Protein AF-0000000080720304 (afdb_homodimer)

Sequence (220 aa):
MSLTVNLYYTGKNGSARKFAEEMESSGVADRIRKEPGNEKYKYFIPLDDPETILLIDSWKNQESLDAHHASPMMQELADLRNKYDLHMRVERYISDKNGVPSSDKKFIRKMSLTVNLYYTGKNGSARKFAEEMESSGVADRIRKEPGNEKYKYFIPLDDPETILLIDSWKNQESLDAHHASPMMQELADLRNKYDLHMRVERYISDKNGVPSSDKKFIRK

InterPro domains:
  IPR007138 Antibiotic biosynthesis monooxygenase domain [PF03992] (3-77)
  IPR007138 Antibiotic biosynthesis monooxygenase domain [PS51725] (3-94)
  IPR011008 Dimeric alpha-beta barrel [SSF54909] (3-93)

Organism: Lactobacillus johnsonii (strain FI9785) (NCBI:txid633699)

Solvent-accessible surface area (backbone atoms only — not comparable to full-atom values): 11356 Å² total; per-residue (Å²): 109,39,34,36,35,41,37,38,32,34,32,58,94,41,24,23,51,53,46,55,51,46,35,55,74,73,40,56,49,56,55,52,52,64,36,76,46,43,75,42,73,47,52,25,35,39,73,89,38,77,33,33,25,35,33,44,40,24,21,49,31,70,68,36,46,50,52,50,66,70,34,76,61,44,56,57,51,49,51,51,40,55,76,41,58,48,29,42,46,81,48,49,29,29,52,36,88,78,54,78,49,76,86,54,48,80,74,57,44,106,109,40,34,35,35,40,36,38,32,34,31,59,94,42,25,24,52,51,46,54,51,46,35,55,73,72,40,56,50,57,55,52,52,65,36,78,44,43,75,42,72,47,53,28,34,40,73,87,38,76,33,35,25,37,33,44,41,24,20,48,30,70,68,36,48,50,52,50,68,69,35,77,58,44,56,56,51,50,52,51,39,56,76,42,58,50,30,42,47,80,46,50,29,30,51,36,87,79,55,78,48,76,86,54,50,78,73,57,44,105

Structure (mmCIF, N/CA/C/O backbone):
data_AF-0000000080720304-model_v1
#
loop_
_entity.id
_entity.type
_entity.pdbx_description
1 polymer 'ABM domain-containing protein'
#
loop_
_atom_site.group_PDB
_atom_site.id
_atom_site.type_symbol
_atom_site.label_atom_id
_atom_site.label_alt_id
_atom_site.label_comp_id
_atom_site.label_asym_id
_atom_site.label_entity_id
_atom_site.label_seq_id
_atom_site.pdbx_PDB_ins_code
_atom_site.Cartn_x
_atom_site.Cartn_y
_atom_site.Cartn_z
_atom_site.occupancy
_atom_site.B_iso_or_equiv
_atom_site.auth_seq_id
_atom_site.auth_comp_id
_atom_site.auth_asym_id
_atom_site.auth_atom_id
_atom_site.pdbx_PDB_model_num
ATOM 1 N N . MET A 1 1 ? -0.383 -13.922 13.609 1 80.62 1 MET A N 1
ATOM 2 C CA . MET A 1 1 ? -0.276 -12.539 13.148 1 80.62 1 MET A CA 1
ATOM 3 C C . MET A 1 1 ? -0.246 -12.477 11.625 1 80.62 1 MET A C 1
ATOM 5 O O . MET A 1 1 ? 0.471 -13.242 10.984 1 80.62 1 MET A O 1
ATOM 9 N N . SER A 1 2 ? -1.009 -11.617 11.047 1 93.38 2 SER A N 1
ATOM 10 C CA . SER A 1 2 ? -1.123 -11.594 9.586 1 93.38 2 SER A CA 1
ATOM 11 C C . SER A 1 2 ? 0.161 -11.086 8.945 1 93.38 2 SER A C 1
ATOM 13 O O . SER A 1 2 ? 0.886 -10.281 9.539 1 93.38 2 SER A O 1
ATOM 15 N N . LEU A 1 3 ? 0.475 -11.664 7.84 1 95.5 3 LEU A N 1
ATOM 16 C CA . LEU A 1 3 ? 1.61 -11.281 7.008 1 95.5 3 LEU A CA 1
ATOM 17 C C . LEU A 1 3 ? 1.152 -10.461 5.805 1 95.5 3 LEU A C 1
ATOM 19 O O . LEU A 1 3 ? 0.276 -10.891 5.051 1 95.5 3 LEU A O 1
ATOM 23 N N . THR A 1 4 ? 1.675 -9.266 5.723 1 97.88 4 THR A N 1
ATOM 24 C CA . THR A 1 4 ? 1.369 -8.445 4.559 1 97.88 4 THR A CA 1
ATOM 25 C C . THR A 1 4 ? 2.619 -8.211 3.715 1 97.88 4 THR A C 1
ATOM 27 O O . THR A 1 4 ? 3.672 -7.852 4.242 1 97.88 4 THR A O 1
ATOM 30 N N . VAL A 1 5 ? 2.504 -8.461 2.439 1 97.5 5 VAL A N 1
ATOM 31 C CA . VAL A 1 5 ? 3.588 -8.258 1.484 1 97.5 5 VAL A CA 1
ATOM 32 C C . VAL A 1 5 ? 3.191 -7.184 0.475 1 97.5 5 VAL A C 1
ATOM 34 O O . VAL A 1 5 ? 2.16 -7.297 -0.191 1 97.5 5 VAL A O 1
ATOM 37 N N . ASN A 1 6 ? 3.928 -6.105 0.405 1 98.25 6 ASN A N 1
ATOM 38 C CA . ASN A 1 6 ? 3.822 -5.137 -0.682 1 98.25 6 ASN A CA 1
ATOM 39 C C . ASN A 1 6 ? 4.75 -5.492 -1.841 1 98.25 6 ASN A C 1
ATOM 41 O O . ASN A 1 6 ? 5.969 -5.535 -1.675 1 98.25 6 ASN A O 1
ATOM 45 N N . LEU A 1 7 ? 4.152 -5.781 -2.992 1 98.25 7 LEU A N 1
ATOM 46 C CA . LEU A 1 7 ? 4.906 -6.059 -4.211 1 98.25 7 LEU A CA 1
ATOM 47 C C . LEU A 1 7 ? 4.797 -4.898 -5.195 1 98.25 7 LEU A C 1
ATOM 49 O O . LEU A 1 7 ? 3.693 -4.504 -5.574 1 98.25 7 LEU A O 1
ATOM 53 N N . TYR A 1 8 ? 5.914 -4.379 -5.52 1 98.44 8 TYR A N 1
ATOM 54 C CA . TYR A 1 8 ? 5.996 -3.342 -6.543 1 98.44 8 TYR A CA 1
ATOM 55 C C . TYR A 1 8 ? 6.453 -3.922 -7.875 1 98.44 8 TYR A C 1
ATOM 57 O O . TYR A 1 8 ? 7.609 -4.32 -8.023 1 98.44 8 TYR A O 1
ATOM 65 N N . TYR A 1 9 ? 5.566 -3.971 -8.812 1 98.56 9 TYR A N 1
ATOM 66 C CA . TYR A 1 9 ? 5.859 -4.418 -10.172 1 98.56 9 TYR A CA 1
ATOM 67 C C . TYR A 1 9 ? 6.176 -3.232 -11.078 1 98.56 9 TYR A C 1
ATOM 69 O O . TYR A 1 9 ? 5.387 -2.287 -11.172 1 98.56 9 TYR A O 1
ATOM 77 N N . THR A 1 10 ? 7.289 -3.289 -11.734 1 98.56 10 THR A N 1
ATOM 78 C CA . THR A 1 10 ? 7.699 -2.207 -12.617 1 98.56 10 THR A CA 1
ATOM 79 C C . THR A 1 10 ? 7.98 -2.734 -14.023 1 98.56 10 THR A C 1
ATOM 81 O O . THR A 1 10 ? 8.602 -3.789 -14.18 1 98.56 10 THR A O 1
ATOM 84 N N . GLY A 1 11 ? 7.504 -2.039 -14.984 1 98.31 11 GLY A N 1
ATOM 85 C CA . GLY A 1 11 ? 7.762 -2.332 -16.391 1 98.31 11 GLY A CA 1
ATOM 86 C C . GLY A 1 11 ? 7.891 -1.087 -17.25 1 98.31 11 GLY A C 1
ATOM 87 O O . GLY A 1 11 ? 8.273 -0.024 -16.75 1 98.31 11 GLY A O 1
ATOM 88 N N . LYS A 1 12 ? 7.715 -1.291 -18.531 1 98.12 12 LYS A N 1
ATOM 89 C CA . LYS A 1 12 ? 7.812 -0.193 -19.484 1 98.12 12 LYS A CA 1
ATOM 90 C C . LYS A 1 12 ? 6.539 -0.073 -20.312 1 98.12 12 LYS A C 1
ATOM 92 O O . LYS A 1 12 ? 5.832 -1.062 -20.516 1 98.12 12 LYS A O 1
ATOM 97 N N . ASN A 1 13 ? 6.281 1.202 -20.672 1 98.06 13 ASN A N 1
ATOM 98 C CA . ASN A 1 13 ? 5.188 1.478 -21.594 1 98.06 13 ASN A CA 1
ATOM 99 C C . ASN A 1 13 ? 3.852 0.988 -21.047 1 98.06 13 ASN A C 1
ATOM 101 O O . ASN A 1 13 ? 3.061 0.38 -21.766 1 98.06 13 ASN A O 1
ATOM 105 N N . GLY A 1 14 ? 3.672 1.094 -19.766 1 98.12 14 GLY A N 1
ATOM 106 C CA . GLY A 1 14 ? 2.396 0.787 -19.141 1 98.12 14 GLY A CA 1
ATOM 107 C C . GLY A 1 14 ? 2.188 -0.698 -18.906 1 98.12 14 GLY A C 1
ATOM 108 O O . GLY A 1 14 ? 1.08 -1.132 -18.578 1 98.12 14 GLY A O 1
ATOM 109 N N . SER A 1 15 ? 3.23 -1.511 -19.031 1 98.62 15 SER A N 1
ATOM 110 C CA . SER A 1 15 ? 3.102 -2.961 -18.938 1 98.62 15 SER A CA 1
ATOM 111 C C . SER A 1 15 ? 2.65 -3.395 -17.547 1 98.62 15 SER A C 1
ATOM 113 O O . SER A 1 15 ? 1.91 -4.367 -17.406 1 98.62 15 SER A O 1
ATOM 115 N N . ALA A 1 16 ? 3.066 -2.689 -16.547 1 98.62 16 ALA A N 1
ATOM 116 C CA . ALA A 1 16 ? 2.668 -3.049 -15.18 1 98.62 16 ALA A CA 1
ATOM 117 C C . ALA A 1 16 ? 1.156 -2.934 -15.008 1 98.62 16 ALA A C 1
ATOM 119 O O . ALA A 1 16 ? 0.523 -3.814 -14.422 1 98.62 16 ALA A O 1
ATOM 120 N N . ARG A 1 17 ? 0.615 -1.868 -15.484 1 98.31 17 ARG A N 1
ATOM 121 C CA . ARG A 1 17 ? -0.83 -1.68 -15.391 1 98.31 17 ARG A CA 1
ATOM 122 C C . ARG A 1 17 ? -1.57 -2.734 -16.203 1 98.31 17 ARG A C 1
ATOM 124 O O . ARG A 1 17 ? -2.574 -3.287 -15.75 1 98.31 17 ARG A O 1
ATOM 131 N N . LYS A 1 18 ? -1.1 -3 -17.391 1 98.62 18 LYS A N 1
ATOM 132 C CA . LYS A 1 18 ? -1.711 -4.031 -18.219 1 98.62 18 LYS A CA 1
ATOM 133 C C . LYS A 1 18 ? -1.69 -5.387 -17.531 1 98.62 18 LYS A C 1
ATOM 135 O O . LYS A 1 18 ? -2.656 -6.148 -17.609 1 98.62 18 LYS A O 1
ATOM 140 N N . PHE A 1 19 ? -0.588 -5.621 -16.859 1 98.75 19 PHE A N 1
ATOM 141 C CA . PHE A 1 19 ? -0.464 -6.836 -16.062 1 98.75 19 PHE A CA 1
ATOM 142 C C . PHE A 1 19 ? -1.565 -6.914 -15.016 1 98.75 19 PHE A C 1
ATOM 144 O O . PHE A 1 19 ? -2.291 -7.906 -14.938 1 98.75 19 PHE A O 1
ATOM 151 N N . ALA A 1 20 ? -1.745 -5.906 -14.242 1 98.75 20 ALA A N 1
ATOM 152 C CA . ALA A 1 20 ? -2.744 -5.891 -13.18 1 98.75 20 ALA A CA 1
ATOM 153 C C . ALA A 1 20 ? -4.152 -6.043 -13.75 1 98.75 20 ALA A C 1
ATOM 155 O O . ALA A 1 20 ? -4.984 -6.758 -13.18 1 98.75 20 ALA A O 1
ATOM 156 N N . GLU A 1 21 ? -4.367 -5.375 -14.836 1 98.5 21 GLU A N 1
ATOM 157 C CA . GLU A 1 21 ? -5.672 -5.465 -15.484 1 98.5 21 GLU A CA 1
ATOM 158 C C . GLU A 1 21 ? -5.957 -6.891 -15.953 1 98.5 21 GLU A C 1
ATOM 160 O O . GLU A 1 21 ? -7.074 -7.387 -15.812 1 98.5 21 GLU A O 1
ATOM 165 N N . GLU A 1 22 ? -4.957 -7.52 -16.5 1 98.69 22 GLU A N 1
ATOM 166 C CA . GLU A 1 22 ? -5.148 -8.898 -16.953 1 98.69 22 GLU A CA 1
ATOM 167 C C . GLU A 1 22 ? -5.332 -9.836 -15.758 1 98.69 22 GLU A C 1
ATOM 169 O O . GLU A 1 22 ? -6.145 -10.766 -15.812 1 98.69 22 GLU A O 1
ATOM 174 N N . MET A 1 23 ? -4.566 -9.633 -14.688 1 98.5 23 MET A N 1
ATOM 175 C CA . MET A 1 23 ? -4.758 -10.406 -13.469 1 98.5 23 MET A CA 1
ATOM 176 C C . MET A 1 23 ? -6.215 -10.367 -13.016 1 98.5 23 MET A C 1
ATOM 178 O O . MET A 1 23 ? -6.789 -11.398 -12.664 1 98.5 23 MET A O 1
ATOM 182 N N . GLU A 1 24 ? -6.781 -9.195 -13.078 1 98.38 24 GLU A N 1
ATOM 183 C CA . GLU A 1 24 ? -8.164 -9.023 -12.648 1 98.38 24 GLU A CA 1
ATOM 184 C C . GLU A 1 24 ? -9.133 -9.648 -13.648 1 98.38 24 GLU A C 1
ATOM 186 O O . GLU A 1 24 ? -10.016 -10.422 -13.273 1 98.38 24 GLU A O 1
ATOM 191 N N . SER A 1 25 ? -8.938 -9.367 -14.922 1 98.25 25 SER A N 1
ATOM 192 C CA . SER A 1 25 ? -9.914 -9.75 -15.93 1 98.25 25 SER A CA 1
ATOM 193 C C . SER A 1 25 ? -9.867 -11.242 -16.219 1 98.25 25 SER A C 1
ATOM 195 O O . SER A 1 25 ? -10.875 -11.844 -16.609 1 98.25 25 SER A O 1
ATOM 197 N N . SER A 1 26 ? -8.766 -11.898 -16.047 1 97.69 26 SER A N 1
ATOM 198 C CA . SER A 1 26 ? -8.617 -13.32 -16.328 1 97.69 26 SER A CA 1
ATOM 199 C C . SER A 1 26 ? -9.18 -14.172 -15.195 1 97.69 26 SER A C 1
ATOM 201 O O . SER A 1 26 ? -9.367 -15.383 -15.344 1 97.69 26 SER A O 1
ATOM 203 N N . GLY A 1 27 ? -9.375 -13.484 -14.008 1 97.56 27 GLY A N 1
ATOM 204 C CA . GLY A 1 27 ? -9.891 -14.203 -12.859 1 97.56 27 GLY A CA 1
ATOM 205 C C . GLY A 1 27 ? -8.797 -14.781 -11.977 1 97.56 27 GLY A C 1
ATOM 206 O O . GLY A 1 27 ? -9.086 -15.375 -10.93 1 97.56 27 GLY A O 1
ATOM 207 N N . VAL A 1 28 ? -7.547 -14.648 -12.336 1 97.81 28 VAL A N 1
ATOM 208 C CA . VAL A 1 28 ? -6.434 -15.172 -11.555 1 97.81 28 VAL A CA 1
ATOM 209 C C . VAL A 1 28 ? -6.418 -14.523 -10.172 1 97.81 28 VAL A C 1
ATOM 211 O O . VAL A 1 28 ? -6.309 -15.211 -9.156 1 97.81 28 VAL A O 1
ATOM 214 N N . ALA A 1 29 ? -6.531 -13.219 -10.102 1 98.25 29 ALA A N 1
ATOM 215 C CA . ALA A 1 29 ? -6.543 -12.516 -8.82 1 98.25 29 ALA A CA 1
ATOM 216 C C . ALA A 1 29 ? -7.695 -12.984 -7.945 1 98.25 29 ALA A C 1
ATOM 218 O O . ALA A 1 29 ? -7.531 -13.172 -6.734 1 98.25 29 ALA A O 1
ATOM 219 N N . ASP A 1 30 ? -8.844 -13.219 -8.562 1 98.31 30 ASP A N 1
ATOM 220 C CA . ASP A 1 30 ? -10 -13.688 -7.816 1 98.31 30 ASP A CA 1
ATOM 221 C C . ASP A 1 30 ? -9.75 -15.07 -7.227 1 98.31 30 ASP A C 1
ATOM 223 O O . ASP A 1 30 ? -10.148 -15.352 -6.094 1 98.31 30 ASP A O 1
ATOM 227 N N . ARG A 1 31 ? -9.203 -15.922 -7.988 1 98.19 31 ARG A N 1
ATOM 228 C CA . ARG A 1 31 ? -8.891 -17.25 -7.484 1 98.19 31 ARG A CA 1
ATOM 229 C C . ARG A 1 31 ? -7.91 -17.172 -6.316 1 98.19 31 ARG A C 1
ATOM 231 O O . ARG A 1 31 ? -8.039 -17.922 -5.344 1 98.19 31 ARG A O 1
ATOM 238 N N . ILE A 1 32 ? -6.934 -16.281 -6.344 1 98.12 32 ILE A N 1
ATOM 239 C CA . ILE A 1 32 ? -5.965 -16.125 -5.266 1 98.12 32 ILE A CA 1
ATOM 240 C C . ILE A 1 32 ? -6.668 -15.586 -4.02 1 98.12 32 ILE A C 1
ATOM 242 O O . ILE A 1 32 ? -6.434 -16.078 -2.912 1 98.12 32 ILE A O 1
ATOM 246 N N . ARG A 1 33 ? -7.566 -14.625 -4.207 1 98.44 33 ARG A N 1
ATOM 247 C CA . ARG A 1 33 ? -8.328 -14.062 -3.096 1 98.44 33 ARG A CA 1
ATOM 248 C C . ARG A 1 33 ? -9.133 -15.148 -2.381 1 98.44 33 ARG A C 1
ATOM 250 O O . ARG A 1 33 ? -9.43 -15.023 -1.191 1 98.44 33 ARG A O 1
ATOM 257 N N . LYS A 1 34 ? -9.406 -16.203 -3.07 1 98.19 34 LYS A N 1
ATOM 258 C CA . LYS A 1 34 ? -10.25 -17.25 -2.516 1 98.19 34 LYS A CA 1
ATOM 259 C C . LYS A 1 34 ? -9.406 -18.344 -1.871 1 98.19 34 LYS A C 1
ATOM 261 O O . LYS A 1 34 ? -9.945 -19.266 -1.237 1 98.19 34 LYS A O 1
ATOM 266 N N . GLU A 1 35 ? -8.086 -18.297 -2.057 1 97.94 35 GLU A N 1
ATOM 267 C CA . GLU A 1 35 ? -7.23 -19.281 -1.405 1 97.94 35 GLU A CA 1
ATOM 268 C C . GLU A 1 35 ? -7.336 -19.188 0.114 1 97.94 35 GLU A C 1
ATOM 270 O O . GLU A 1 35 ? -7.426 -18.078 0.668 1 97.94 35 GLU A O 1
ATOM 275 N N . PRO A 1 36 ? -7.332 -20.344 0.74 1 97.56 36 PRO A N 1
ATOM 276 C CA . PRO A 1 36 ? -7.367 -20.328 2.205 1 97.56 36 PRO A CA 1
ATOM 277 C C . PRO A 1 36 ? -6.238 -19.484 2.805 1 97.56 36 PRO A C 1
ATOM 279 O O . PRO A 1 36 ? -5.074 -19.656 2.438 1 97.56 36 PRO A O 1
ATOM 282 N N . GLY A 1 37 ? -6.645 -18.516 3.65 1 98.12 37 GLY A N 1
ATOM 283 C CA . GLY A 1 37 ? -5.66 -17.75 4.395 1 98.12 37 GLY A CA 1
ATOM 284 C C . GLY A 1 37 ? -5.375 -16.391 3.775 1 98.12 37 GLY A C 1
ATOM 285 O O . GLY A 1 37 ? -4.785 -15.516 4.418 1 98.12 37 GLY A O 1
ATOM 286 N N . ASN A 1 38 ? -5.719 -16.203 2.473 1 98.5 38 ASN A N 1
ATOM 287 C CA . ASN A 1 38 ? -5.551 -14.859 1.939 1 98.5 38 ASN A CA 1
ATOM 288 C C . ASN A 1 38 ? -6.523 -13.883 2.586 1 98.5 38 ASN A C 1
ATOM 290 O O . ASN A 1 38 ? -7.715 -14.164 2.705 1 98.5 38 ASN A O 1
ATOM 294 N N . GLU A 1 39 ? -6.051 -12.758 2.988 1 98.44 39 GLU A N 1
ATOM 295 C CA . GLU A 1 39 ? -6.867 -11.758 3.668 1 98.44 39 GLU A CA 1
ATOM 296 C C . GLU A 1 39 ? -7.035 -10.508 2.809 1 98.44 39 GLU A C 1
ATOM 298 O O . GLU A 1 39 ? -7.961 -9.719 3.021 1 98.44 39 GLU A O 1
ATOM 303 N N . LYS A 1 40 ? -6.121 -10.312 1.919 1 98.5 40 LYS A N 1
ATOM 304 C CA . LYS A 1 40 ? -6.148 -9.156 1.025 1 98.5 40 LYS A CA 1
ATOM 305 C C . LYS A 1 40 ? -5.305 -9.406 -0.22 1 98.5 40 LYS A C 1
ATOM 307 O O . LYS A 1 40 ? -4.203 -9.953 -0.13 1 98.5 40 LYS A O 1
ATOM 312 N N . TYR A 1 41 ? -5.754 -9.023 -1.344 1 98.81 41 TYR A N 1
ATOM 313 C CA . TYR A 1 41 ? -5.07 -9.055 -2.633 1 98.81 41 TYR A CA 1
ATOM 314 C C . TYR A 1 41 ? -5.543 -7.914 -3.527 1 98.81 41 TYR A C 1
ATOM 316 O O . TYR A 1 41 ? -6.469 -8.086 -4.324 1 98.81 41 TYR A O 1
ATOM 324 N N . LYS A 1 42 ? -4.918 -6.746 -3.393 1 98.81 42 LYS A N 1
ATOM 325 C CA . LYS A 1 42 ? -5.441 -5.527 -4.008 1 98.81 42 LYS A CA 1
ATOM 326 C C . LYS A 1 42 ? -4.34 -4.762 -4.734 1 98.81 42 LYS A C 1
ATOM 328 O O . LYS A 1 42 ? -3.227 -4.625 -4.219 1 98.81 42 LYS A O 1
ATOM 333 N N . TYR A 1 43 ? -4.648 -4.312 -5.949 1 98.88 43 TYR A N 1
ATOM 334 C CA . TYR A 1 43 ? -3.705 -3.562 -6.773 1 98.88 43 TYR A CA 1
ATOM 335 C C . TYR A 1 43 ? -3.92 -2.062 -6.617 1 98.88 43 TYR A C 1
ATOM 337 O O . TYR A 1 43 ? -5.059 -1.599 -6.516 1 98.88 43 TYR A O 1
ATOM 345 N N . PHE A 1 44 ? -2.822 -1.302 -6.703 1 98.88 44 PHE A N 1
ATOM 346 C CA . PHE A 1 44 ? -2.812 0.153 -6.598 1 98.88 44 PHE A CA 1
ATOM 347 C C . PHE A 1 44 ? -1.871 0.762 -7.629 1 98.88 44 PHE A C 1
ATOM 349 O O . PHE A 1 44 ? -0.832 0.182 -7.949 1 98.88 44 PHE A O 1
ATOM 356 N N . ILE A 1 45 ? -2.221 1.963 -8.086 1 98.25 45 ILE A N 1
ATOM 357 C CA . ILE A 1 45 ? -1.391 2.734 -9 1 98.25 45 ILE A CA 1
ATOM 358 C C . ILE A 1 45 ? -0.692 3.861 -8.242 1 98.25 45 ILE A C 1
ATOM 360 O O . ILE A 1 45 ? -1.351 4.727 -7.664 1 98.25 45 ILE A O 1
ATOM 364 N N . PRO A 1 46 ? 0.693 3.869 -8.227 1 98.5 46 PRO A N 1
ATOM 365 C CA . PRO A 1 46 ? 1.345 5.031 -7.617 1 98.5 46 PRO A CA 1
ATOM 366 C C . PRO A 1 46 ? 0.974 6.344 -8.312 1 98.5 46 PRO A C 1
ATOM 368 O O . PRO A 1 46 ? 0.91 6.398 -9.539 1 98.5 46 PRO A O 1
ATOM 371 N N . LEU A 1 47 ? 0.706 7.336 -7.488 1 97.44 47 LEU A N 1
ATOM 372 C CA . LEU A 1 47 ? 0.324 8.633 -8.031 1 97.44 47 LEU A CA 1
ATOM 373 C C . LEU A 1 47 ? 1.472 9.25 -8.828 1 97.44 47 LEU A C 1
ATOM 375 O O . LEU A 1 47 ? 1.241 9.953 -9.812 1 97.44 47 LEU A O 1
ATOM 379 N N . ASP A 1 48 ? 2.682 8.883 -8.484 1 96.19 48 ASP A N 1
ATOM 380 C CA . ASP A 1 48 ? 3.828 9.609 -9.023 1 96.19 48 ASP A CA 1
ATOM 381 C C . ASP A 1 48 ? 4.617 8.75 -10.008 1 96.19 48 ASP A C 1
ATOM 383 O O . ASP A 1 48 ? 5.68 9.156 -10.484 1 96.19 48 ASP A O 1
ATOM 387 N N . ASP A 1 49 ? 4.223 7.527 -10.266 1 97.12 49 ASP A N 1
ATOM 388 C CA . ASP A 1 49 ? 4.977 6.605 -11.109 1 97.12 49 ASP A CA 1
ATOM 389 C C . ASP A 1 49 ? 4.043 5.758 -11.977 1 97.12 49 ASP A C 1
ATOM 391 O O . ASP A 1 49 ? 3.557 4.715 -11.531 1 97.12 49 ASP A O 1
ATOM 395 N N . PRO A 1 50 ? 3.859 6.109 -13.164 1 95.56 50 PRO A N 1
ATOM 396 C CA . PRO A 1 50 ? 2.891 5.414 -14.016 1 95.56 50 PRO A CA 1
ATOM 397 C C . PRO A 1 50 ? 3.4 4.062 -14.508 1 95.56 50 PRO A C 1
ATOM 399 O O . PRO A 1 50 ? 2.635 3.281 -15.078 1 95.56 50 PRO A O 1
ATOM 402 N N . GLU A 1 51 ? 4.684 3.736 -14.297 1 98.38 51 GLU A N 1
ATOM 403 C CA . GLU A 1 51 ? 5.242 2.496 -14.82 1 98.38 51 GLU A CA 1
ATOM 404 C C . GLU A 1 51 ? 5.273 1.407 -13.75 1 98.38 51 GLU A C 1
ATOM 406 O O . GLU A 1 51 ? 5.801 0.317 -13.984 1 98.38 51 GLU A 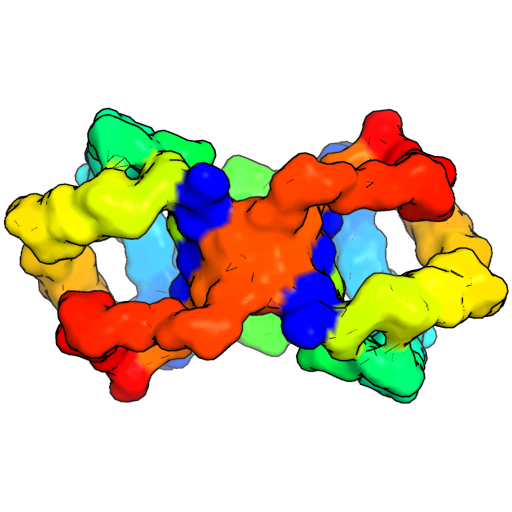O 1
ATOM 411 N N . THR A 1 52 ? 4.684 1.713 -12.617 1 98.69 52 THR A N 1
ATOM 412 C CA . THR A 1 52 ? 4.684 0.781 -11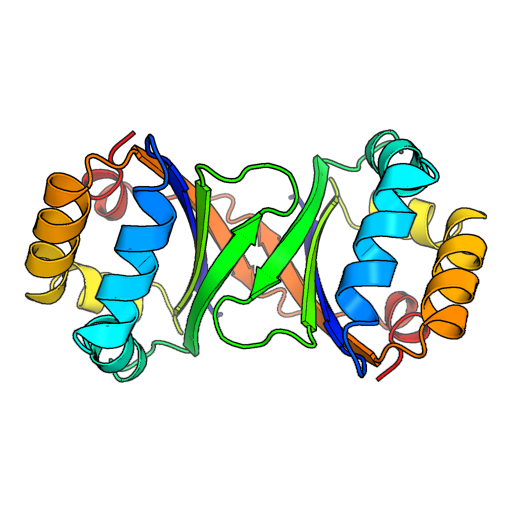.492 1 98.69 52 THR A CA 1
ATOM 413 C C . THR A 1 52 ? 3.26 0.47 -11.047 1 98.69 52 THR A C 1
ATOM 415 O O . THR A 1 52 ? 2.359 1.299 -11.195 1 98.69 52 THR A O 1
ATOM 418 N N . ILE A 1 53 ? 3.045 -0.775 -10.57 1 98.88 53 ILE A N 1
ATOM 419 C CA . ILE A 1 53 ? 1.835 -1.171 -9.859 1 98.88 53 ILE A CA 1
ATOM 420 C C . ILE A 1 53 ? 2.207 -1.785 -8.508 1 98.88 53 ILE A C 1
ATOM 422 O O . ILE A 1 53 ? 3.174 -2.545 -8.414 1 98.88 53 ILE A O 1
ATOM 426 N N . LEU A 1 54 ? 1.474 -1.372 -7.504 1 98.88 54 LEU A N 1
ATOM 427 C CA . LEU A 1 54 ? 1.586 -1.983 -6.184 1 98.88 54 LEU A CA 1
ATOM 428 C C . LEU A 1 54 ? 0.52 -3.057 -5.988 1 98.88 54 LEU A C 1
ATOM 430 O O . LEU A 1 54 ? -0.659 -2.824 -6.27 1 98.88 54 LEU A O 1
ATOM 434 N N . LEU A 1 55 ? 0.909 -4.219 -5.559 1 98.88 55 LEU A N 1
ATOM 435 C CA . LEU A 1 55 ? 0.02 -5.227 -4.996 1 98.88 55 LEU A CA 1
ATOM 436 C C . LEU A 1 55 ? 0.202 -5.328 -3.484 1 98.88 55 LEU A C 1
ATOM 438 O O . LEU A 1 55 ? 1.314 -5.555 -3.002 1 98.88 55 LEU A O 1
ATOM 442 N N . ILE A 1 56 ? -0.817 -5.066 -2.758 1 98.81 56 ILE A N 1
ATOM 443 C CA . ILE A 1 56 ? -0.831 -5.426 -1.346 1 98.81 56 ILE A CA 1
ATOM 444 C C . ILE A 1 56 ? -1.45 -6.812 -1.174 1 98.81 56 ILE A C 1
ATOM 446 O O . ILE A 1 56 ? -2.633 -7.012 -1.463 1 98.81 56 ILE A O 1
ATOM 450 N N . ASP A 1 57 ? -0.644 -7.75 -0.723 1 98.62 57 ASP A N 1
ATOM 451 C CA . ASP A 1 57 ? -0.952 -9.172 -0.577 1 98.62 57 ASP A CA 1
ATOM 452 C C . ASP A 1 57 ? -0.809 -9.617 0.876 1 98.62 57 ASP A C 1
ATOM 454 O O . ASP A 1 57 ? 0.307 -9.75 1.382 1 98.62 57 ASP A O 1
ATOM 458 N N . SER A 1 58 ? -1.973 -9.836 1.569 1 98.5 58 SER A N 1
ATOM 459 C CA . SER A 1 58 ? -1.949 -10.195 2.984 1 98.5 58 SER A CA 1
ATOM 460 C C . SER A 1 58 ? -2.424 -11.625 3.199 1 98.5 58 SER A C 1
ATOM 462 O O . SER A 1 58 ? -3.395 -12.07 2.58 1 98.5 58 SER A O 1
ATOM 464 N N . TRP A 1 59 ? -1.737 -12.281 4.062 1 97.75 59 TRP A N 1
ATOM 465 C CA . TRP A 1 59 ? -1.992 -13.68 4.402 1 97.75 59 TRP A CA 1
ATOM 466 C C . TRP A 1 59 ? -2.078 -13.859 5.914 1 97.75 59 TRP A C 1
ATOM 468 O O . TRP A 1 59 ? -1.379 -13.18 6.672 1 97.75 59 TRP A O 1
ATOM 478 N N . LYS A 1 60 ? -2.861 -14.844 6.281 1 97.25 60 LYS A N 1
ATOM 479 C CA . LYS A 1 60 ? -3.109 -15.109 7.695 1 97.25 60 LYS A CA 1
ATOM 480 C C . LYS A 1 60 ? -1.812 -15.422 8.43 1 97.25 60 LYS A C 1
ATOM 482 O O . LYS A 1 60 ? -1.657 -15.07 9.602 1 97.25 60 LYS A O 1
ATOM 487 N N . ASN A 1 61 ? -0.943 -16.156 7.824 1 94.44 61 ASN A N 1
ATOM 488 C CA . ASN A 1 61 ? 0.352 -16.531 8.375 1 94.44 61 ASN A CA 1
ATOM 489 C C . ASN A 1 61 ? 1.306 -17.016 7.281 1 94.44 61 ASN A C 1
ATOM 491 O O . ASN A 1 61 ? 0.938 -17.062 6.109 1 94.44 61 ASN A O 1
ATOM 495 N N . GLN A 1 62 ? 2.566 -17.281 7.672 1 93.56 62 GLN A N 1
ATOM 496 C CA . GLN A 1 62 ? 3.582 -17.734 6.727 1 93.56 62 GLN A CA 1
ATOM 497 C C . GLN A 1 62 ? 3.174 -19.047 6.07 1 93.56 62 GLN A C 1
ATOM 499 O O . GLN A 1 62 ? 3.434 -19.266 4.883 1 93.56 62 GLN A O 1
ATOM 504 N N . GLU A 1 63 ? 2.537 -19.953 6.824 1 95.06 63 GLU A N 1
ATOM 505 C CA . GLU A 1 63 ? 2.117 -21.234 6.285 1 95.06 63 GLU A CA 1
ATOM 506 C C . GLU A 1 63 ? 1.147 -21.062 5.121 1 95.06 63 GLU A C 1
ATOM 508 O O . GLU A 1 63 ? 1.224 -21.781 4.125 1 95.06 63 GLU A O 1
ATOM 513 N N . SER A 1 64 ? 0.234 -20.141 5.262 1 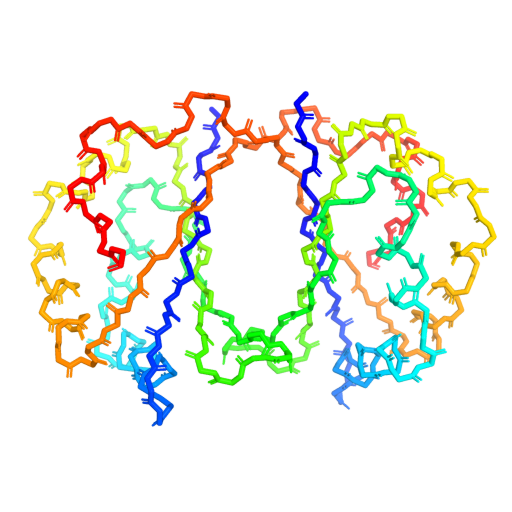96.44 64 SER A N 1
ATOM 514 C CA . SER A 1 64 ? -0.713 -19.844 4.191 1 96.44 64 SER A CA 1
ATOM 515 C C . SER A 1 64 ? 0 -19.328 2.947 1 96.44 64 SER A C 1
ATOM 517 O O . SER A 1 64 ? -0.326 -19.719 1.826 1 96.44 64 SER A O 1
ATOM 519 N N . LEU A 1 65 ? 0.949 -18.469 3.117 1 95.75 65 LEU A N 1
ATOM 520 C CA . LEU A 1 65 ? 1.722 -17.953 1.997 1 95.75 65 LEU A CA 1
ATOM 521 C C . LEU A 1 65 ? 2.547 -19.047 1.343 1 95.75 65 LEU A C 1
ATOM 523 O O . LEU A 1 65 ? 2.637 -19.125 0.115 1 95.75 65 LEU A O 1
ATOM 527 N N . ASP A 1 66 ? 3.117 -19.906 2.166 1 94.44 66 ASP A N 1
ATOM 528 C CA . ASP A 1 66 ? 3.881 -21.031 1.638 1 94.44 66 ASP A CA 1
ATOM 529 C C . ASP A 1 66 ? 3.002 -21.938 0.778 1 94.44 66 ASP A C 1
ATOM 531 O O . ASP A 1 66 ? 3.432 -22.422 -0.275 1 94.44 66 ASP A O 1
ATOM 535 N N . ALA A 1 67 ? 1.816 -22.188 1.238 1 95.38 67 ALA A N 1
ATOM 536 C CA . ALA A 1 67 ? 0.874 -23 0.47 1 95.38 67 ALA A CA 1
ATOM 537 C C . ALA A 1 67 ? 0.566 -22.359 -0.877 1 95.38 67 ALA A C 1
ATOM 539 O O . ALA A 1 67 ? 0.498 -23.047 -1.9 1 95.38 67 ALA A O 1
ATOM 540 N N . HIS A 1 68 ? 0.417 -21.031 -0.893 1 96 68 HIS A N 1
ATOM 541 C CA . HIS A 1 68 ? 0.223 -20.281 -2.129 1 96 68 HIS A CA 1
ATOM 542 C C . HIS A 1 68 ? 1.43 -20.422 -3.053 1 96 68 HIS A C 1
ATOM 544 O O . HIS A 1 68 ? 1.276 -20.688 -4.246 1 96 68 HIS A O 1
ATOM 550 N N . HIS A 1 69 ? 2.586 -20.281 -2.51 1 94.19 69 HIS A N 1
ATOM 551 C CA . HIS A 1 69 ? 3.816 -20.359 -3.287 1 94.19 69 HIS A CA 1
ATOM 552 C C . HIS A 1 69 ? 4 -21.75 -3.887 1 94.19 69 HIS A C 1
ATOM 554 O O . HIS A 1 69 ? 4.629 -21.906 -4.938 1 94.19 69 HIS A O 1
ATOM 560 N N . ALA A 1 70 ? 3.4 -22.734 -3.25 1 92.19 70 ALA A N 1
ATOM 561 C CA . ALA A 1 70 ? 3.535 -24.109 -3.711 1 92.19 70 ALA A CA 1
ATOM 562 C C . ALA A 1 70 ? 2.426 -24.469 -4.695 1 92.19 70 ALA A C 1
ATOM 564 O O . ALA A 1 70 ? 2.451 -25.547 -5.305 1 92.19 70 ALA A O 1
ATOM 565 N N . SER A 1 71 ? 1.494 -23.641 -4.844 1 92.44 71 SER A N 1
ATOM 566 C CA . SER A 1 71 ? 0.336 -23.922 -5.684 1 92.44 71 SER A CA 1
ATOM 567 C C . SER A 1 71 ? 0.658 -23.703 -7.156 1 92.44 71 SER A C 1
ATOM 569 O O . SER A 1 71 ? 1.628 -23.016 -7.492 1 92.44 71 SER A O 1
ATOM 571 N N . PRO A 1 72 ? -0.125 -24.281 -8.094 1 91.62 72 PRO A N 1
ATOM 572 C CA . PRO A 1 72 ? 0.071 -24.094 -9.531 1 91.62 72 PRO A CA 1
ATOM 573 C C . PRO A 1 72 ? -0.118 -22.641 -9.969 1 91.62 72 PRO A C 1
ATOM 575 O O . PRO A 1 72 ? 0.297 -22.266 -11.07 1 91.62 72 PRO A O 1
ATOM 578 N N . MET A 1 73 ? -0.648 -21.844 -9.102 1 92.44 73 MET A N 1
ATOM 579 C CA . MET A 1 73 ? -0.913 -20.438 -9.422 1 92.44 73 MET A CA 1
ATOM 580 C C . MET A 1 73 ? 0.389 -19.672 -9.648 1 92.44 73 MET A C 1
ATOM 582 O O . MET A 1 73 ? 0.433 -18.734 -10.445 1 92.44 73 MET A O 1
ATOM 586 N N . MET A 1 74 ? 1.428 -20.109 -9.062 1 93.38 74 MET A N 1
ATOM 587 C CA . MET A 1 74 ? 2.707 -19.406 -9.156 1 93.38 74 MET A CA 1
ATOM 588 C C . MET A 1 74 ? 3.26 -19.469 -10.578 1 93.38 74 MET A C 1
ATOM 590 O O . MET A 1 74 ? 3.908 -18.516 -11.031 1 93.38 74 MET A O 1
ATOM 594 N N . GLN A 1 75 ? 2.961 -20.562 -11.227 1 92.81 75 GLN A N 1
ATOM 595 C CA . GLN A 1 75 ? 3.389 -20.641 -12.617 1 92.81 75 GLN A CA 1
ATOM 596 C C . GLN A 1 75 ? 2.619 -19.656 -13.492 1 92.81 75 GLN A C 1
ATOM 598 O O . GLN A 1 75 ? 3.197 -19.016 -14.367 1 92.81 75 GLN A O 1
ATOM 603 N N . GLU A 1 76 ? 1.317 -19.594 -13.273 1 94.06 76 GLU A N 1
ATOM 604 C CA . GLU A 1 76 ? 0.512 -18.625 -14 1 94.06 76 GLU A CA 1
ATOM 605 C C . GLU A 1 76 ? 1.012 -17.203 -13.766 1 94.06 76 GLU A C 1
ATOM 607 O O . GLU A 1 76 ? 1.125 -16.422 -14.703 1 94.06 76 GLU A O 1
ATOM 612 N N . LEU A 1 77 ? 1.308 -16.891 -12.562 1 95.69 77 LEU A N 1
ATOM 613 C CA . LEU A 1 77 ? 1.838 -15.578 -12.211 1 95.69 77 LEU A CA 1
ATOM 614 C C . LEU A 1 77 ? 3.178 -15.328 -12.898 1 95.69 77 LEU A C 1
ATOM 616 O O . LEU A 1 77 ? 3.402 -14.25 -13.453 1 95.69 77 LEU A O 1
ATOM 620 N N . ALA A 1 78 ? 4.027 -16.328 -12.867 1 94 78 ALA A N 1
ATOM 621 C CA . ALA A 1 78 ? 5.336 -16.188 -13.5 1 94 78 ALA A CA 1
ATOM 622 C C . ALA A 1 78 ? 5.199 -15.945 -15 1 94 78 ALA A C 1
ATOM 624 O O . ALA A 1 78 ? 5.895 -15.094 -15.562 1 94 78 ALA A O 1
ATOM 625 N N . ASP A 1 79 ? 4.336 -16.672 -15.602 1 95.81 79 ASP A N 1
ATOM 626 C CA . ASP A 1 79 ? 4.105 -16.5 -17.031 1 95.81 79 ASP A CA 1
ATOM 627 C C . ASP A 1 79 ? 3.633 -15.094 -17.359 1 95.81 79 ASP A C 1
ATOM 629 O O . ASP A 1 79 ? 4.098 -14.484 -18.328 1 95.81 79 ASP A O 1
ATOM 633 N N . LEU A 1 80 ? 2.697 -14.609 -16.594 1 96.81 80 LEU A N 1
ATOM 634 C CA . LEU A 1 80 ? 2.166 -13.273 -16.828 1 96.81 80 LEU A CA 1
ATOM 635 C C . LEU A 1 80 ? 3.23 -12.211 -16.562 1 96.81 80 LEU A C 1
ATOM 637 O O . LEU A 1 80 ? 3.336 -11.227 -17.297 1 96.81 80 LEU A O 1
ATOM 641 N N . ARG A 1 81 ? 3.967 -12.375 -15.492 1 96.75 81 ARG A N 1
ATOM 642 C CA . ARG A 1 81 ? 5.051 -11.438 -15.219 1 96.75 81 ARG A CA 1
ATOM 643 C C . ARG A 1 81 ? 6.059 -11.414 -16.359 1 96.75 81 ARG A C 1
ATOM 645 O O . ARG A 1 81 ? 6.551 -10.352 -16.734 1 96.75 81 ARG A O 1
ATOM 652 N N . ASN A 1 82 ? 6.348 -12.586 -16.938 1 96.75 82 ASN A N 1
ATOM 653 C CA . ASN A 1 82 ? 7.254 -12.68 -18.078 1 96.75 82 ASN A CA 1
ATOM 654 C C . ASN A 1 82 ? 6.668 -12.023 -19.312 1 96.75 82 ASN A C 1
ATOM 656 O O . ASN A 1 82 ? 7.367 -11.305 -20.031 1 96.75 82 ASN A O 1
ATOM 660 N N . LYS A 1 83 ? 5.453 -12.352 -19.609 1 98.06 83 LYS A N 1
ATOM 661 C CA . LYS A 1 83 ? 4.746 -11.758 -20.734 1 98.06 83 LYS A CA 1
ATOM 662 C C . LYS A 1 83 ? 4.887 -10.242 -20.75 1 98.06 83 LYS A C 1
ATOM 664 O O . LYS A 1 83 ? 5.098 -9.633 -21.797 1 98.06 83 LYS A O 1
ATOM 669 N N . TYR A 1 84 ? 4.84 -9.602 -19.594 1 98.31 84 TYR A N 1
ATOM 670 C CA . TYR A 1 84 ? 4.84 -8.148 -19.5 1 98.31 84 TYR A CA 1
ATOM 671 C C . TYR A 1 84 ? 6.223 -7.625 -19.125 1 98.31 84 TYR A C 1
ATOM 673 O O . TYR A 1 84 ? 6.41 -6.418 -18.953 1 98.31 84 TYR A O 1
ATOM 681 N N . ASP A 1 85 ? 7.219 -8.508 -18.891 1 97.94 85 ASP A N 1
ATOM 682 C CA . ASP A 1 85 ? 8.609 -8.195 -18.594 1 97.94 85 ASP A CA 1
ATOM 683 C C . ASP A 1 85 ? 8.719 -7.27 -17.375 1 97.94 85 ASP A C 1
ATOM 685 O O . ASP A 1 85 ? 9.32 -6.199 -17.453 1 97.94 85 ASP A O 1
ATOM 689 N N . LEU A 1 86 ? 8.234 -7.75 -16.266 1 98 86 LEU A N 1
ATOM 690 C CA . LEU A 1 86 ? 8.148 -6.914 -15.078 1 98 86 LEU A CA 1
ATOM 691 C C . LEU A 1 86 ? 9.297 -7.219 -14.117 1 98 86 LEU A C 1
ATOM 693 O O . LEU A 1 86 ? 9.695 -8.375 -13.977 1 98 86 LEU A O 1
ATOM 697 N N . HIS A 1 87 ? 9.766 -6.207 -13.484 1 96.94 87 HIS A N 1
ATOM 698 C CA . HIS A 1 87 ? 10.617 -6.309 -12.305 1 96.94 87 HIS A CA 1
ATOM 699 C C . HIS A 1 87 ? 9.805 -6.148 -11.023 1 96.94 87 HIS A C 1
ATOM 701 O O . HIS A 1 87 ? 8.75 -5.508 -11.023 1 96.94 87 HIS A O 1
ATOM 707 N N . MET A 1 88 ? 10.352 -6.75 -9.977 1 96.31 88 MET A N 1
ATOM 708 C CA . MET A 1 88 ? 9.578 -6.738 -8.742 1 96.31 88 MET A CA 1
ATOM 709 C C . MET A 1 88 ? 10.453 -6.344 -7.555 1 96.31 88 MET A C 1
ATOM 711 O O . MET A 1 88 ? 11.594 -6.789 -7.445 1 96.31 88 MET A O 1
ATOM 715 N N . ARG A 1 89 ? 9.984 -5.527 -6.703 1 95.25 89 ARG A N 1
ATOM 716 C CA . ARG A 1 89 ? 10.523 -5.219 -5.383 1 95.25 89 ARG A CA 1
ATOM 717 C C . ARG A 1 89 ? 9.516 -5.566 -4.289 1 95.25 89 ARG A C 1
ATOM 719 O O . ARG A 1 89 ? 8.312 -5.332 -4.445 1 95.25 89 ARG A O 1
ATOM 726 N N . VAL A 1 90 ? 10.086 -6.059 -3.146 1 95.81 90 VAL A N 1
ATOM 727 C CA . VAL A 1 90 ? 9.188 -6.605 -2.133 1 95.81 90 VAL A CA 1
ATOM 728 C C . VAL A 1 90 ? 9.469 -5.953 -0.783 1 95.81 90 VAL A C 1
ATOM 730 O O . VAL A 1 90 ? 10.633 -5.77 -0.407 1 95.81 90 VAL A O 1
ATOM 733 N N . GLU A 1 91 ? 8.43 -5.574 -0.075 1 95.75 91 GLU A N 1
ATOM 734 C CA . GLU A 1 91 ? 8.461 -5.188 1.333 1 95.75 91 GLU A CA 1
ATOM 735 C C . GLU A 1 91 ? 7.504 -6.047 2.158 1 95.75 91 GLU A C 1
ATOM 737 O O . GLU A 1 91 ? 6.359 -6.27 1.759 1 95.75 91 GLU A O 1
ATOM 742 N N . ARG A 1 92 ? 7.984 -6.508 3.268 1 95.69 92 ARG A N 1
ATOM 743 C CA . ARG A 1 92 ? 7.199 -7.426 4.082 1 95.69 92 ARG A CA 1
ATOM 744 C C . ARG A 1 92 ? 6.926 -6.836 5.465 1 95.69 92 ARG A C 1
ATOM 746 O O . ARG A 1 92 ? 7.816 -6.238 6.074 1 95.69 92 ARG A O 1
ATOM 753 N N . TYR A 1 93 ? 5.703 -7.094 5.883 1 96.31 93 TYR A N 1
ATOM 754 C CA . TYR A 1 93 ? 5.246 -6.523 7.145 1 96.31 93 TYR A CA 1
ATOM 755 C C . TYR A 1 93 ? 4.492 -7.559 7.969 1 96.31 93 TYR A C 1
ATOM 757 O O . TYR A 1 93 ? 3.943 -8.523 7.422 1 96.31 93 TYR A O 1
ATOM 765 N N . ILE A 1 94 ? 4.48 -7.309 9.242 1 94.12 94 ILE A N 1
ATOM 766 C CA . ILE A 1 94 ? 3.566 -7.996 10.148 1 94.12 94 ILE A CA 1
ATOM 767 C C . ILE A 1 94 ? 2.582 -6.992 10.75 1 94.12 94 ILE A C 1
ATOM 769 O O . ILE A 1 94 ? 2.957 -5.863 11.07 1 94.12 94 ILE A O 1
ATOM 773 N N . SER A 1 95 ? 1.35 -7.43 10.836 1 93.06 95 SER A N 1
ATOM 774 C CA . SER A 1 95 ? 0.365 -6.539 11.438 1 93.06 95 SER A CA 1
ATOM 775 C C . SER A 1 95 ? 0.785 -6.117 12.836 1 93.06 95 SER A C 1
ATOM 777 O O . SER A 1 95 ? 1.311 -6.93 13.602 1 93.06 95 SER A O 1
ATOM 779 N N . ASP A 1 96 ? 0.577 -4.871 13.156 1 89.19 96 ASP A N 1
ATOM 780 C CA . ASP A 1 96 ? 0.838 -4.406 14.516 1 89.19 96 ASP A CA 1
ATOM 781 C C . ASP A 1 96 ? -0.253 -4.871 15.477 1 89.19 96 ASP A C 1
ATOM 783 O O . ASP A 1 96 ? -1.349 -4.309 15.5 1 89.19 96 ASP A O 1
ATOM 787 N N . LYS A 1 97 ? 0.027 -5.875 16.25 1 79.31 97 LYS A N 1
ATOM 788 C CA . LYS A 1 97 ? -0.933 -6.477 17.172 1 79.31 97 LYS A CA 1
ATOM 789 C C . LYS A 1 97 ? -1.485 -5.438 18.141 1 79.31 97 LYS A C 1
ATOM 791 O O . LYS A 1 97 ? -2.604 -5.578 18.641 1 79.31 97 LYS A O 1
ATOM 796 N N . ASN A 1 98 ? -0.648 -4.453 18.391 1 80.56 98 ASN A N 1
ATOM 797 C CA . ASN A 1 98 ? -1.085 -3.436 19.344 1 80.56 98 ASN A CA 1
ATOM 798 C C . ASN A 1 98 ? -2.053 -2.447 18.703 1 80.56 98 ASN A C 1
ATOM 800 O O . ASN A 1 98 ? -2.715 -1.677 19.406 1 80.56 98 ASN A O 1
ATOM 804 N N . GLY A 1 99 ? -2.174 -2.525 17.406 1 79.31 99 GLY A N 1
ATOM 805 C CA . GLY A 1 99 ? -3.072 -1.624 16.703 1 79.31 99 GLY A CA 1
ATOM 806 C C . GLY A 1 99 ? -2.66 -0.168 16.812 1 79.31 99 GLY A C 1
ATOM 807 O O . GLY A 1 99 ? -1.477 0.138 16.969 1 79.31 99 GLY A O 1
ATOM 808 N N . VAL A 1 100 ? -3.627 0.715 16.5 1 78.44 100 VAL A N 1
ATOM 809 C CA . VAL A 1 100 ? -3.418 2.156 16.594 1 78.44 100 VAL A CA 1
ATOM 810 C C . VAL A 1 100 ? -3.49 2.609 18.047 1 78.44 100 VAL A C 1
ATOM 812 O O . VAL A 1 100 ? -4.508 2.412 18.719 1 78.44 100 VAL A O 1
ATOM 815 N N . PRO A 1 101 ? -2.416 3.145 18.5 1 79.88 101 PRO A N 1
ATOM 816 C CA . PRO A 1 101 ? -2.471 3.627 19.891 1 79.88 101 PRO A CA 1
ATOM 817 C C . PRO A 1 101 ? -3.564 4.672 20.109 1 79.88 101 PRO A C 1
ATOM 819 O O . PRO A 1 101 ? -3.93 5.391 19.172 1 79.88 101 PRO A O 1
ATOM 822 N N . SER A 1 102 ? -4.047 4.68 21.391 1 80.94 102 SER A N 1
ATOM 823 C CA . SER A 1 102 ? -5.102 5.621 21.75 1 80.94 102 SER A CA 1
ATOM 824 C C . SER A 1 102 ? -4.711 7.051 21.391 1 80.94 102 SER A C 1
ATOM 826 O O . SER A 1 102 ? -5.551 7.844 20.953 1 80.94 102 SER A O 1
ATOM 828 N N . SER A 1 103 ? -3.51 7.379 21.484 1 79.12 103 SER A N 1
ATOM 829 C CA . SER A 1 103 ? -3.016 8.719 21.203 1 79.12 103 SER A CA 1
ATOM 830 C C . SER A 1 103 ? -3.164 9.062 19.719 1 79.12 103 SER A C 1
ATOM 832 O O . SER A 1 103 ? -3.26 10.234 19.359 1 79.12 103 SER A O 1
ATOM 834 N N . ASP A 1 104 ? -3.223 7.98 18.922 1 78.38 104 ASP A N 1
ATOM 835 C CA . ASP A 1 104 ? -3.295 8.203 17.484 1 78.38 104 ASP A CA 1
ATOM 836 C C . ASP A 1 104 ? -4.742 8.164 17 1 78.38 104 ASP A C 1
ATOM 838 O O . ASP A 1 104 ? -5.043 8.633 15.891 1 78.38 104 ASP A O 1
ATOM 842 N N . LYS A 1 105 ? -5.652 7.672 17.766 1 81.12 105 LYS A N 1
ATOM 843 C CA . LYS A 1 105 ? -7.031 7.457 17.328 1 81.12 105 LYS A CA 1
ATOM 844 C C . LYS A 1 105 ? -7.75 8.781 17.109 1 81.12 105 LYS A C 1
ATOM 846 O O . LYS A 1 105 ? -8.672 8.867 16.297 1 81.12 105 LYS A O 1
ATOM 851 N N . LYS A 1 106 ? -7.266 9.742 17.781 1 78.5 106 LYS A N 1
ATOM 852 C CA . LYS A 1 106 ? -7.898 11.055 17.688 1 78.5 106 LYS A CA 1
ATOM 853 C C . LYS A 1 106 ? -7.75 11.633 16.281 1 78.5 106 LYS A C 1
ATOM 855 O O . LYS A 1 106 ? -8.477 12.555 15.898 1 78.5 106 LYS A O 1
ATOM 860 N N . PHE A 1 107 ? -6.867 11.07 15.578 1 78.19 107 PHE A N 1
ATOM 861 C CA . PHE A 1 107 ? -6.621 11.609 14.242 1 78.19 107 PHE A CA 1
ATOM 862 C C . PHE A 1 107 ? -7.395 10.82 13.188 1 78.19 107 PHE A C 1
ATOM 864 O O . PHE A 1 107 ? -7.352 11.156 12 1 78.19 107 PHE A O 1
ATOM 871 N N . ILE A 1 108 ? -8.086 9.75 13.641 1 72.56 108 ILE A N 1
ATOM 872 C CA . ILE A 1 108 ? -8.828 8.906 12.711 1 72.56 108 ILE A CA 1
ATOM 873 C C . ILE A 1 108 ? -10.258 9.43 12.562 1 72.56 108 ILE A C 1
ATOM 875 O O . ILE A 1 108 ? -10.992 9.539 13.555 1 72.56 108 ILE A O 1
ATOM 879 N N . ARG A 1 109 ? -10.539 9.961 11.453 1 70.19 109 ARG A N 1
ATOM 880 C CA . ARG A 1 109 ? -11.906 10.336 11.125 1 70.19 109 ARG A CA 1
ATOM 881 C C . ARG A 1 109 ? -12.617 9.219 10.359 1 70.19 109 ARG A C 1
ATOM 883 O O . ARG A 1 109 ? -12.445 9.086 9.148 1 70.19 109 ARG A O 1
ATOM 890 N N . LYS A 1 110 ? -13.32 8.539 11.008 1 69.56 110 LYS A N 1
ATOM 891 C CA . LYS A 1 110 ? -14.031 7.426 10.375 1 69.56 110 LYS A CA 1
ATOM 892 C C . LYS A 1 110 ? -15.195 7.93 9.531 1 69.56 110 LYS A C 1
ATOM 894 O O . LYS A 1 110 ? -15.789 8.969 9.836 1 69.56 110 LYS A O 1
ATOM 899 N N . MET B 1 1 ? 12.5 -0.812 14.867 1 80.56 1 MET B N 1
ATOM 900 C CA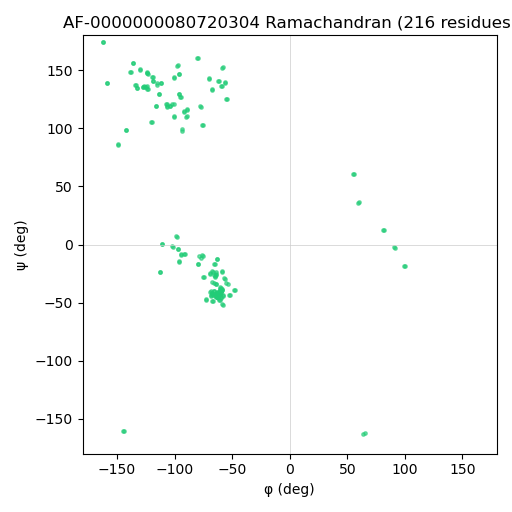 . MET B 1 1 ? 11.727 -1.38 13.766 1 80.56 1 MET B CA 1
ATOM 901 C C . MET B 1 1 ? 10.797 -0.336 13.164 1 80.56 1 MET B C 1
ATOM 903 O O . MET B 1 1 ? 10.109 0.387 13.891 1 80.56 1 MET B O 1
ATOM 907 N N . SER B 1 2 ? 10.773 -0.21 11.867 1 93.5 2 SER B N 1
ATOM 908 C CA . SER B 1 2 ? 10 0.855 11.227 1 93.5 2 SER B CA 1
ATOM 909 C C . SER B 1 2 ? 8.5 0.615 11.367 1 93.5 2 SER B C 1
ATOM 911 O O . SER B 1 2 ? 8.055 -0.532 11.445 1 93.5 2 SER B O 1
ATOM 913 N N . LEU B 1 3 ? 7.809 1.677 11.555 1 95.69 3 LEU B N 1
ATOM 914 C CA . LEU B 1 3 ? 6.352 1.69 11.617 1 95.69 3 LEU B CA 1
ATOM 915 C C . LEU B 1 3 ? 5.75 2.156 10.297 1 95.69 3 LEU B C 1
ATOM 917 O O . LEU B 1 3 ? 6.102 3.227 9.789 1 95.69 3 LEU B O 1
ATOM 921 N N . THR B 1 4 ? 4.957 1.296 9.719 1 97.94 4 THR B N 1
ATOM 922 C CA . THR B 1 4 ? 4.27 1.685 8.492 1 97.94 4 THR B CA 1
ATOM 923 C C . THR B 1 4 ? 2.764 1.768 8.727 1 97.94 4 THR B C 1
ATOM 925 O O . THR B 1 4 ? 2.164 0.849 9.289 1 97.94 4 THR B O 1
ATOM 928 N N . VAL B 1 5 ? 2.186 2.873 8.328 1 97.56 5 VAL B N 1
ATOM 929 C CA . VAL B 1 5 ? 0.748 3.1 8.438 1 97.56 5 VAL B CA 1
ATOM 930 C C . VAL B 1 5 ? 0.142 3.242 7.043 1 97.56 5 VAL B C 1
ATOM 932 O O . VAL B 1 5 ? 0.566 4.094 6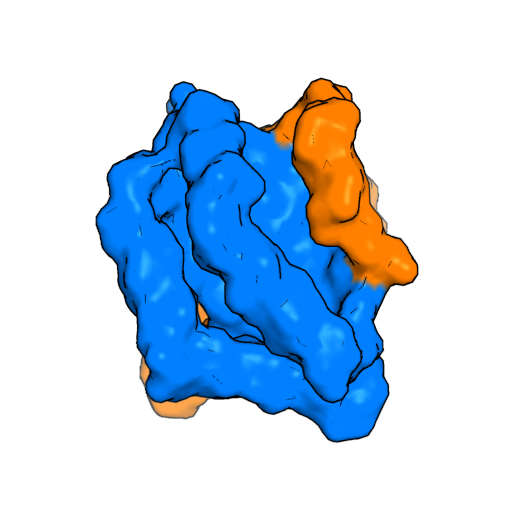.258 1 97.56 5 VAL B O 1
ATOM 935 N N . ASN B 1 6 ? -0.778 2.371 6.684 1 98.25 6 ASN B N 1
ATOM 936 C CA . ASN B 1 6 ? -1.617 2.551 5.504 1 98.25 6 ASN B CA 1
ATOM 937 C C . ASN B 1 6 ? -2.891 3.324 5.832 1 98.25 6 ASN B C 1
ATOM 939 O O . ASN B 1 6 ? -3.705 2.873 6.641 1 98.25 6 ASN B O 1
ATOM 943 N N . LEU B 1 7 ? -3.016 4.508 5.23 1 98.25 7 LEU B N 1
ATOM 944 C CA . LEU B 1 7 ? -4.215 5.324 5.379 1 98.25 7 LEU B CA 1
ATOM 945 C C . LEU B 1 7 ? -5.047 5.309 4.102 1 98.25 7 LEU B C 1
ATOM 947 O O . LEU B 1 7 ? -4.547 5.648 3.027 1 98.25 7 LEU B O 1
ATOM 951 N N . TYR B 1 8 ? -6.242 4.867 4.258 1 98.44 8 TYR B N 1
ATOM 952 C CA . TYR B 1 8 ? -7.203 4.906 3.16 1 98.44 8 TYR B CA 1
ATOM 953 C C . TYR B 1 8 ? -8.156 6.086 3.311 1 98.44 8 TYR B C 1
ATOM 955 O O . TYR B 1 8 ? -9 6.105 4.211 1 98.44 8 TYR B O 1
ATOM 963 N N . TYR B 1 9 ? -8.016 7.047 2.445 1 98.56 9 TYR B N 1
ATOM 964 C CA . TYR B 1 9 ? -8.898 8.203 2.395 1 98.56 9 TYR B CA 1
ATOM 965 C C . TYR B 1 9 ? -10.016 7.996 1.376 1 98.56 9 TYR B C 1
ATOM 967 O O . TYR B 1 9 ? -9.75 7.688 0.211 1 98.56 9 TYR B O 1
ATOM 975 N N . THR B 1 10 ? -11.227 8.164 1.811 1 98.56 10 THR B N 1
ATOM 976 C CA . THR B 1 10 ? -12.375 7.98 0.927 1 98.56 10 THR B CA 1
ATOM 977 C C . THR B 1 10 ? -13.242 9.234 0.906 1 98.56 10 THR B C 1
ATOM 979 O O . THR B 1 10 ? -13.492 9.844 1.949 1 98.56 10 THR B O 1
ATOM 982 N N . GLY B 1 11 ? -13.656 9.617 -0.25 1 98.25 11 GLY B N 1
ATOM 983 C CA . GLY B 1 11 ? -14.578 10.719 -0.448 1 98.25 11 GLY B CA 1
ATOM 984 C C . GLY B 1 11 ? -15.539 10.5 -1.601 1 98.25 11 GLY B C 1
ATOM 985 O O . GLY B 1 11 ? -15.844 9.359 -1.948 1 98.25 11 GLY B O 1
ATOM 986 N N . LYS B 1 12 ? -16.094 11.586 -2.064 1 98.19 12 LYS B N 1
ATOM 987 C CA . LYS B 1 12 ? -17.047 11.531 -3.168 1 98.19 12 LYS B CA 1
ATOM 988 C C . LYS B 1 12 ? -16.609 12.422 -4.324 1 98.19 12 LYS B C 1
ATOM 990 O O . LYS B 1 12 ? -15.891 13.406 -4.117 1 98.19 12 LYS B O 1
ATOM 995 N N . ASN B 1 13 ? -16.984 11.938 -5.516 1 98.06 13 ASN B N 1
ATOM 996 C CA . ASN B 1 13 ? -16.781 12.742 -6.715 1 98.06 13 ASN B CA 1
ATOM 997 C C . ASN B 1 13 ? -15.297 13.055 -6.926 1 98.06 13 ASN B C 1
ATOM 999 O O . ASN B 1 13 ? -14.945 14.195 -7.238 1 98.06 13 ASN B O 1
ATOM 1003 N N . GLY B 1 14 ? -14.445 12.133 -6.609 1 98.19 14 GLY B N 1
ATOM 1004 C CA . GLY B 1 14 ? -13.023 12.266 -6.883 1 98.19 14 GLY B CA 1
ATOM 1005 C C . GLY B 1 14 ? -12.297 13.109 -5.859 1 98.19 14 GLY B C 1
ATOM 1006 O O . GLY B 1 14 ? -11.141 13.492 -6.07 1 98.19 14 GLY B O 1
ATOM 1007 N N . SER B 1 15 ? -12.922 13.414 -4.723 1 98.62 15 SER B N 1
ATOM 1008 C CA . SER B 1 15 ? -12.344 14.32 -3.732 1 98.62 15 SER B CA 1
ATOM 1009 C C . SER B 1 15 ? -11.062 13.742 -3.137 1 98.62 15 SER B C 1
ATOM 1011 O O . SER B 1 15 ? -10.133 14.484 -2.818 1 98.62 15 SER B O 1
ATOM 1013 N N . ALA B 1 16 ? -11.008 12.445 -2.998 1 98.69 16 ALA B N 1
ATOM 1014 C CA . ALA B 1 16 ? -9.805 11.836 -2.436 1 98.69 16 ALA B CA 1
ATOM 1015 C C . ALA B 1 16 ? -8.594 12.078 -3.33 1 98.69 16 ALA B C 1
ATOM 1017 O O . ALA B 1 16 ? -7.512 12.414 -2.842 1 98.69 16 ALA B O 1
ATOM 1018 N N . ARG B 1 17 ? -8.773 11.891 -4.59 1 98.38 17 ARG B N 1
ATOM 1019 C CA . ARG B 1 17 ? -7.684 12.133 -5.531 1 98.38 17 ARG B CA 1
ATOM 1020 C C . ARG B 1 17 ? -7.285 13.602 -5.539 1 98.38 17 ARG B C 1
ATOM 1022 O O . ARG B 1 17 ? -6.094 13.93 -5.551 1 98.38 17 ARG B O 1
ATOM 1029 N N . LYS B 1 18 ? -8.242 14.477 -5.539 1 98.62 18 LYS B N 1
ATOM 1030 C CA . LYS B 1 18 ? -7.961 15.914 -5.492 1 98.62 18 LYS B CA 1
ATOM 1031 C C . LYS B 1 18 ? -7.168 16.281 -4.242 1 98.62 18 LYS B C 1
ATOM 1033 O O . LYS B 1 18 ? -6.258 17.109 -4.297 1 98.62 18 LYS B O 1
ATOM 1038 N N . PHE B 1 19 ? -7.543 15.625 -3.166 1 98.75 19 PHE B N 1
ATOM 1039 C CA . PHE B 1 19 ? -6.816 15.805 -1.915 1 98.75 19 PHE B CA 1
ATOM 1040 C C . PHE B 1 19 ? -5.348 15.43 -2.084 1 98.75 19 PHE B C 1
ATOM 1042 O O . PHE B 1 19 ? -4.461 16.234 -1.769 1 98.75 19 PHE B O 1
ATOM 1049 N N . ALA B 1 20 ? -5.066 14.297 -2.609 1 98.75 20 ALA B N 1
ATOM 1050 C CA . ALA B 1 20 ? -3.695 13.82 -2.777 1 98.75 20 ALA B CA 1
ATOM 1051 C C . ALA B 1 20 ? -2.914 14.734 -3.715 1 98.75 20 ALA B C 1
ATOM 1053 O O . ALA B 1 20 ? -1.744 15.039 -3.465 1 98.75 20 ALA B O 1
ATOM 1054 N N . GLU B 1 21 ? -3.574 15.148 -4.742 1 98.5 21 GLU B N 1
ATOM 1055 C CA . GLU B 1 21 ? -2.936 16.047 -5.695 1 98.5 21 GLU B CA 1
ATOM 1056 C C . GLU B 1 21 ? -2.576 17.375 -5.039 1 98.5 21 GLU B C 1
ATOM 1058 O O . GLU B 1 21 ? -1.498 17.922 -5.281 1 98.5 21 GLU B O 1
ATOM 1063 N N . GLU B 1 22 ? -3.465 17.891 -4.23 1 98.69 22 GLU B N 1
ATOM 1064 C CA . GLU B 1 22 ? -3.17 19.141 -3.543 1 98.69 22 GLU B CA 1
ATOM 1065 C C . GLU B 1 22 ? -2.061 18.953 -2.51 1 98.69 22 GLU B C 1
ATOM 1067 O O . GLU B 1 22 ? -1.206 19.828 -2.346 1 98.69 22 GLU B O 1
ATOM 1072 N N . MET B 1 23 ? -2.09 17.828 -1.788 1 98.5 23 MET B N 1
ATOM 1073 C CA . MET B 1 23 ? -1.003 17.516 -0.863 1 98.5 23 MET B CA 1
ATOM 1074 C C . MET B 1 23 ? 0.349 17.594 -1.563 1 98.5 23 MET B C 1
ATOM 1076 O O . MET B 1 23 ? 1.294 18.172 -1.028 1 98.5 23 MET B O 1
ATOM 1080 N N . GLU B 1 24 ? 0.399 17.062 -2.744 1 98.38 24 GLU B N 1
ATOM 1081 C CA . GLU B 1 24 ? 1.647 17.062 -3.5 1 98.38 24 GLU B CA 1
ATOM 1082 C C . GLU B 1 24 ? 1.979 18.453 -4.027 1 98.38 24 GLU B C 1
ATOM 1084 O O . GLU B 1 24 ? 3.094 18.953 -3.836 1 98.38 24 GLU B O 1
ATOM 1089 N N . SER B 1 25 ? 1.01 19.125 -4.609 1 98.25 25 SER B N 1
ATOM 1090 C CA . SER B 1 25 ? 1.271 20.375 -5.316 1 98.25 25 SER B CA 1
ATOM 1091 C C . SER B 1 25 ? 1.51 21.516 -4.34 1 98.25 25 SER B C 1
ATOM 1093 O O . SER B 1 25 ? 2.225 22.469 -4.656 1 98.25 25 SER B O 1
ATOM 1095 N N . SER B 1 26 ? 0.971 21.5 -3.162 1 97.75 26 SER B N 1
ATOM 1096 C CA . SER B 1 26 ? 1.119 22.562 -2.176 1 97.75 26 SER B CA 1
ATOM 1097 C C . SER B 1 26 ? 2.457 22.453 -1.45 1 97.75 26 SER B C 1
ATOM 1099 O O . SER B 1 26 ? 2.867 23.391 -0.76 1 97.75 26 SER B O 1
ATOM 1101 N N . GLY B 1 27 ? 3.084 21.25 -1.574 1 97.62 27 GLY B N 1
ATOM 1102 C CA . GLY B 1 27 ? 4.359 21.031 -0.909 1 97.62 27 GLY B CA 1
ATOM 1103 C C . GLY B 1 27 ? 4.215 20.453 0.488 1 97.62 27 GLY B C 1
ATOM 1104 O O . GLY B 1 27 ? 5.215 20.188 1.157 1 97.62 27 GLY B O 1
ATOM 1105 N N . VAL B 1 28 ? 3.02 20.25 0.972 1 97.88 28 VAL B N 1
ATOM 1106 C CA . VAL B 1 28 ? 2.783 19.703 2.305 1 97.88 28 VAL B CA 1
ATOM 1107 C C . VAL B 1 28 ? 3.385 18.312 2.402 1 97.88 28 VAL B C 1
ATOM 1109 O O . VAL B 1 28 ? 4.098 18 3.359 1 97.88 28 VAL B O 1
ATOM 1112 N N . ALA B 1 29 ? 3.133 17.453 1.44 1 98.25 29 ALA B N 1
ATOM 1113 C CA . ALA B 1 29 ? 3.68 16.109 1.441 1 98.25 29 ALA B CA 1
ATOM 1114 C C . ALA B 1 29 ? 5.203 16.125 1.455 1 98.25 29 ALA B C 1
ATOM 1116 O O . ALA B 1 29 ? 5.84 15.344 2.164 1 98.25 29 ALA B O 1
ATOM 1117 N N . ASP B 1 30 ? 5.77 17.047 0.706 1 98.31 30 ASP B N 1
ATOM 1118 C CA . ASP B 1 30 ? 7.227 17.172 0.66 1 98.31 30 ASP B CA 1
ATOM 1119 C C . ASP B 1 30 ? 7.789 17.562 2.023 1 98.31 30 ASP B C 1
ATOM 1121 O O . ASP B 1 30 ? 8.836 17.047 2.439 1 98.31 30 ASP B O 1
ATOM 1125 N N . ARG B 1 31 ? 7.18 18.484 2.639 1 98.31 31 ARG B N 1
ATOM 1126 C CA . ARG B 1 31 ? 7.625 18.891 3.969 1 98.31 31 ARG B CA 1
ATOM 1127 C C . ARG B 1 31 ? 7.543 17.719 4.949 1 98.31 31 ARG B C 1
ATOM 1129 O O . ARG B 1 31 ? 8.422 17.547 5.797 1 98.31 31 ARG B O 1
ATOM 1136 N N . ILE B 1 32 ? 6.523 16.875 4.875 1 98.19 32 ILE B N 1
ATOM 1137 C CA . ILE B 1 32 ? 6.367 15.719 5.75 1 98.19 32 ILE B CA 1
ATOM 1138 C C . ILE B 1 32 ? 7.469 14.695 5.457 1 98.19 32 ILE B C 1
ATOM 1140 O O . ILE B 1 32 ? 8.078 14.148 6.383 1 98.19 32 ILE B O 1
ATOM 1144 N N . ARG B 1 33 ? 7.758 14.484 4.18 1 98.5 33 ARG B N 1
ATOM 1145 C CA . ARG B 1 33 ? 8.82 13.562 3.777 1 98.5 33 ARG B CA 1
ATOM 1146 C C . ARG B 1 33 ? 10.164 13.984 4.367 1 98.5 33 ARG B C 1
ATOM 1148 O O . ARG B 1 33 ? 11.047 13.148 4.574 1 98.5 33 ARG B O 1
ATOM 1155 N N . LYS B 1 34 ? 10.273 15.234 4.691 1 98.19 34 LYS B N 1
ATOM 1156 C CA . LYS B 1 34 ? 11.547 15.766 5.172 1 98.19 34 LYS B CA 1
ATOM 1157 C C . LYS B 1 34 ? 11.602 15.758 6.695 1 98.19 34 LYS B C 1
ATOM 1159 O O . LYS B 1 34 ? 12.648 16.062 7.281 1 98.19 34 LYS B O 1
ATOM 1164 N N . GLU B 1 35 ? 10.477 15.453 7.336 1 98 35 GLU B N 1
ATOM 1165 C CA . GLU B 1 35 ? 10.492 15.375 8.789 1 98 35 GLU B CA 1
ATOM 1166 C C . GLU B 1 35 ? 11.43 14.266 9.273 1 98 35 GLU B C 1
ATOM 1168 O O . GLU B 1 35 ? 11.5 13.195 8.664 1 98 35 GLU B O 1
ATOM 1173 N N . PRO B 1 36 ? 12.133 14.578 10.359 1 97.56 36 PRO B N 1
ATOM 1174 C CA . PRO B 1 36 ? 13.008 13.539 10.898 1 97.56 36 PRO B CA 1
ATOM 1175 C C . PRO B 1 36 ? 12.258 12.242 11.203 1 97.56 36 PRO B C 1
ATOM 1177 O O . PRO B 1 36 ? 11.211 12.266 11.859 1 97.56 36 PRO B O 1
ATOM 1180 N N . GLY B 1 37 ? 12.766 11.141 10.617 1 98.19 37 GLY B N 1
ATOM 1181 C CA . GLY B 1 37 ? 12.227 9.828 10.93 1 98.19 37 GLY B CA 1
ATOM 1182 C C . GLY B 1 37 ? 11.25 9.32 9.891 1 98.19 37 GLY B C 1
ATOM 1183 O O . GLY B 1 37 ? 10.914 8.133 9.875 1 98.19 37 GLY B O 1
ATOM 1184 N N . ASN B 1 38 ? 10.711 10.227 9.055 1 98.56 38 ASN B N 1
ATOM 1185 C CA . ASN B 1 38 ? 9.875 9.695 7.98 1 98.56 38 ASN B CA 1
ATOM 1186 C C . ASN B 1 38 ? 10.695 8.898 6.973 1 98.56 38 ASN B C 1
ATOM 1188 O O . ASN B 1 38 ? 11.758 9.352 6.527 1 98.56 38 ASN B O 1
ATOM 1192 N N . GLU B 1 39 ? 10.242 7.766 6.617 1 98.44 39 GLU B N 1
ATOM 1193 C CA . GLU B 1 39 ? 10.961 6.887 5.699 1 98.44 39 GLU B CA 1
ATOM 1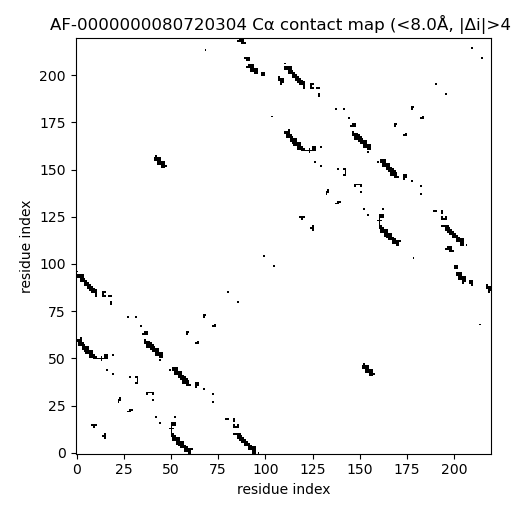194 C C . GLU B 1 39 ? 10.219 6.75 4.371 1 98.44 39 GLU B C 1
ATOM 1196 O O . GLU B 1 39 ? 10.812 6.379 3.357 1 98.44 39 GLU B O 1
ATOM 1201 N N . LYS B 1 40 ? 8.945 6.977 4.406 1 98.5 40 LYS B N 1
ATOM 1202 C CA . LYS B 1 40 ? 8.109 6.883 3.215 1 98.5 40 LYS B CA 1
ATOM 1203 C C . LYS B 1 40 ? 6.812 7.672 3.393 1 98.5 40 LYS B C 1
ATOM 1205 O O . LYS B 1 40 ? 6.199 7.637 4.461 1 98.5 40 LYS B O 1
ATOM 1210 N N . TYR B 1 41 ? 6.383 8.359 2.408 1 98.81 41 TYR B N 1
ATOM 1211 C CA . TYR B 1 41 ? 5.125 9.086 2.318 1 98.81 41 TYR B CA 1
ATOM 1212 C C . TYR B 1 41 ? 4.621 9.133 0.881 1 98.81 41 TYR B C 1
ATOM 1214 O O . TYR B 1 41 ? 4.906 10.078 0.146 1 98.81 41 TYR B O 1
ATOM 1222 N N . LYS B 1 42 ? 3.893 8.094 0.466 1 98.81 42 LYS B N 1
ATOM 1223 C CA . LYS B 1 42 ? 3.572 7.906 -0.946 1 98.81 42 LYS B CA 1
ATOM 1224 C C . LYS B 1 42 ? 2.09 7.602 -1.137 1 98.81 42 LYS B C 1
ATOM 1226 O O . LYS B 1 42 ? 1.509 6.816 -0.382 1 98.81 42 LYS B O 1
ATOM 1231 N N . TYR B 1 43 ? 1.483 8.266 -2.127 1 98.88 43 TYR B N 1
ATOM 1232 C CA . TYR B 1 43 ? 0.069 8.086 -2.436 1 98.88 43 TYR B CA 1
ATOM 1233 C C . TYR B 1 43 ? -0.121 7.078 -3.564 1 98.88 43 TYR B C 1
ATOM 1235 O O . TYR B 1 43 ? 0.665 7.047 -4.512 1 98.88 43 TYR B O 1
ATOM 1243 N N . PHE B 1 44 ? -1.227 6.324 -3.488 1 98.88 44 PHE B N 1
ATOM 1244 C CA . PHE B 1 44 ? -1.602 5.316 -4.473 1 98.88 44 PHE B CA 1
ATOM 1245 C C . PHE B 1 44 ? -3.096 5.375 -4.766 1 98.88 44 PHE B C 1
ATOM 1247 O O . PHE B 1 44 ? -3.898 5.648 -3.871 1 98.88 44 PHE B O 1
ATOM 1254 N N . ILE B 1 45 ? -3.443 5.039 -6.008 1 98.25 45 ILE B N 1
ATOM 1255 C CA . ILE B 1 45 ? -4.836 4.953 -6.438 1 98.25 45 ILE B CA 1
ATOM 1256 C C . ILE B 1 45 ? -5.254 3.486 -6.527 1 98.25 45 ILE B C 1
ATOM 1258 O O . ILE B 1 45 ? -4.668 2.713 -7.289 1 98.25 45 ILE B O 1
ATOM 1262 N N . PRO B 1 46 ? -6.297 3.057 -5.719 1 98.5 46 PRO B N 1
ATOM 1263 C CA . PRO B 1 46 ? -6.781 1.689 -5.926 1 98.5 46 PRO B CA 1
ATOM 1264 C C . PRO B 1 46 ? -7.285 1.452 -7.348 1 98.5 46 PRO B C 1
ATOM 1266 O O . PRO B 1 46 ? -7.969 2.309 -7.914 1 98.5 46 PRO B O 1
ATOM 1269 N N . LEU B 1 47 ? -6.895 0.314 -7.883 1 97.5 47 LEU B N 1
ATOM 1270 C CA . LEU B 1 47 ? -7.301 -0.022 -9.242 1 97.5 47 LEU B CA 1
ATOM 1271 C C . LEU B 1 47 ? -8.812 -0.189 -9.328 1 97.5 47 LEU B C 1
ATOM 1273 O O . LEU B 1 47 ? -9.422 0.129 -10.352 1 97.5 47 LEU B O 1
ATOM 1277 N N . ASP B 1 48 ? -9.422 -0.546 -8.234 1 96.25 48 ASP B N 1
ATOM 1278 C CA . ASP B 1 48 ? -10.82 -0.972 -8.297 1 96.25 48 ASP B CA 1
ATOM 1279 C C . ASP B 1 48 ? -11.734 0.043 -7.617 1 96.25 48 ASP B C 1
ATOM 1281 O O . ASP B 1 48 ? -12.938 -0.189 -7.488 1 96.25 48 ASP B O 1
ATOM 1285 N N . ASP B 1 49 ? -11.234 1.119 -7.082 1 97.19 49 ASP B N 1
ATOM 1286 C CA . ASP B 1 49 ? -12.023 2.084 -6.328 1 97.19 49 ASP B CA 1
ATOM 1287 C C . ASP B 1 49 ? -11.562 3.514 -6.609 1 97.19 49 ASP B C 1
ATOM 1289 O O . ASP B 1 49 ? -10.641 4.008 -5.965 1 97.19 49 ASP B O 1
ATOM 1293 N N . PRO B 1 50 ? -12.211 4.195 -7.445 1 95.62 50 PRO B N 1
ATOM 1294 C CA . PRO B 1 50 ? -11.766 5.531 -7.848 1 95.62 50 PRO B CA 1
ATOM 1295 C C . PRO B 1 50 ? -12.039 6.59 -6.785 1 95.62 50 PRO B C 1
ATOM 1297 O O . PRO B 1 50 ? -11.562 7.719 -6.895 1 95.62 50 PRO B O 1
ATOM 1300 N N . GLU B 1 51 ? -12.805 6.266 -5.715 1 98.38 51 GLU B N 1
ATOM 1301 C CA . GLU B 1 51 ? -13.18 7.266 -4.719 1 98.38 51 GLU B CA 1
ATOM 1302 C C . GLU B 1 51 ? -12.266 7.191 -3.496 1 98.38 51 GLU B C 1
ATOM 1304 O O . GLU B 1 51 ? -12.492 7.883 -2.502 1 98.38 51 GLU B O 1
ATOM 1309 N N . THR B 1 52 ? -11.234 6.367 -3.613 1 98.69 52 THR B N 1
ATOM 1310 C CA . THR B 1 52 ? -10.312 6.164 -2.504 1 98.69 52 THR B CA 1
ATOM 1311 C C . THR B 1 52 ? -8.883 6.473 -2.93 1 98.69 52 THR B C 1
ATOM 1313 O O . THR B 1 52 ? -8.531 6.328 -4.105 1 98.69 52 THR B O 1
ATOM 1316 N N . ILE B 1 53 ? -8.078 6.98 -1.982 1 98.88 53 ILE B N 1
ATOM 1317 C CA . ILE B 1 53 ? -6.633 7.086 -2.123 1 98.88 53 ILE B CA 1
ATOM 1318 C C . ILE B 1 53 ? -5.949 6.41 -0.936 1 98.88 53 ILE B C 1
ATOM 1320 O O . ILE B 1 53 ? -6.398 6.543 0.205 1 98.88 53 ILE B O 1
ATOM 1324 N N . LEU B 1 54 ? -4.922 5.66 -1.253 1 98.88 54 LEU B N 1
ATOM 1325 C CA . LEU B 1 54 ? -4.059 5.082 -0.231 1 98.88 54 LEU B CA 1
ATOM 1326 C C . LEU B 1 54 ? -2.822 5.949 -0.013 1 98.88 54 LEU B C 1
ATOM 1328 O O . LEU B 1 54 ? -2.16 6.348 -0.975 1 98.88 54 LEU B O 1
ATOM 1332 N N . LEU B 1 55 ? -2.525 6.277 1.205 1 98.88 55 LEU B N 1
ATOM 1333 C CA . LEU B 1 55 ? -1.227 6.789 1.629 1 98.88 55 LEU B CA 1
ATOM 1334 C C . LEU B 1 55 ? -0.453 5.73 2.408 1 98.88 55 LEU B C 1
ATOM 1336 O O . LEU B 1 55 ? -0.946 5.207 3.41 1 98.88 55 LEU B O 1
ATOM 1340 N N . ILE B 1 56 ? 0.667 5.348 1.91 1 98.81 56 ILE B N 1
ATOM 1341 C CA . ILE B 1 56 ? 1.608 4.582 2.721 1 98.81 56 ILE B CA 1
ATOM 1342 C C . ILE B 1 56 ? 2.584 5.531 3.412 1 98.81 56 ILE B C 1
ATOM 1344 O O . ILE B 1 56 ? 3.371 6.215 2.75 1 98.81 56 ILE B O 1
ATOM 1348 N N . ASP B 1 57 ? 2.506 5.586 4.73 1 98.62 57 ASP B N 1
ATOM 1349 C CA . ASP B 1 57 ? 3.242 6.48 5.617 1 98.62 57 ASP B CA 1
ATOM 1350 C C . ASP B 1 57 ? 4.109 5.695 6.598 1 98.62 57 ASP B C 1
ATOM 1352 O O . ASP B 1 57 ? 3.6 5.102 7.547 1 98.62 57 ASP B O 1
ATOM 1356 N N . SER B 1 58 ? 5.465 5.688 6.348 1 98.5 58 SER B N 1
ATOM 1357 C CA . SER B 1 58 ? 6.375 4.906 7.18 1 98.5 58 SER B CA 1
ATOM 1358 C C . SER B 1 58 ? 7.281 5.809 8.008 1 98.5 58 SER B C 1
ATOM 1360 O O . SER B 1 58 ? 7.785 6.816 7.508 1 98.5 58 SER B O 1
ATOM 1362 N N . TRP B 1 59 ? 7.457 5.414 9.211 1 97.75 59 TRP B N 1
ATOM 1363 C CA . TRP B 1 59 ? 8.258 6.137 10.188 1 97.75 59 TRP B CA 1
ATOM 1364 C C . TRP B 1 59 ? 9.258 5.207 10.867 1 97.75 59 TRP B C 1
ATOM 1366 O O . TRP B 1 59 ? 8.969 4.031 11.094 1 97.75 59 TRP B O 1
ATOM 1376 N N . LYS B 1 60 ? 10.359 5.805 11.258 1 97.19 60 LYS B N 1
ATOM 1377 C CA . LYS B 1 60 ? 11.445 5.043 11.867 1 97.19 60 LYS B CA 1
ATOM 1378 C C . LYS B 1 60 ? 10.984 4.332 13.133 1 97.19 60 LYS B C 1
ATOM 1380 O O . LYS B 1 60 ? 11.445 3.23 13.438 1 97.19 60 LYS B O 1
ATOM 1385 N N . ASN B 1 61 ? 10.188 4.98 13.906 1 94.44 61 ASN B N 1
ATOM 1386 C CA . ASN B 1 61 ? 9.641 4.453 15.148 1 94.44 61 ASN B CA 1
ATOM 1387 C C . ASN B 1 61 ? 8.43 5.25 15.609 1 94.44 61 ASN B C 1
ATOM 1389 O O . ASN B 1 61 ? 8.031 6.223 14.961 1 94.44 61 ASN B O 1
ATOM 1393 N N . GLN B 1 62 ? 7.773 4.766 16.703 1 93.62 62 GLN B N 1
ATOM 1394 C CA . GLN B 1 62 ? 6.59 5.426 17.234 1 93.62 62 GLN B CA 1
ATOM 1395 C C . GLN B 1 62 ? 6.902 6.855 17.672 1 93.62 62 GLN B C 1
ATOM 1397 O O . GLN B 1 62 ? 6.082 7.758 17.5 1 93.62 62 GLN B O 1
ATOM 1402 N N . GLU B 1 63 ? 8.094 7.086 18.234 1 95.06 63 GLU B N 1
ATOM 1403 C CA . GLU B 1 63 ? 8.477 8.414 18.688 1 95.06 63 GLU B CA 1
ATOM 1404 C C . GLU B 1 63 ? 8.484 9.422 17.547 1 95.06 63 GLU B C 1
ATOM 1406 O O . GLU B 1 63 ? 8.062 10.562 17.703 1 95.06 63 GLU B O 1
ATOM 1411 N N . SER B 1 64 ? 8.992 9 16.406 1 96.5 64 SER B N 1
ATOM 1412 C CA . SER B 1 64 ? 9 9.859 15.227 1 96.5 64 SER B CA 1
ATOM 1413 C C . SER B 1 64 ? 7.582 10.195 14.781 1 96.5 64 SER B C 1
ATOM 1415 O O . SER B 1 64 ? 7.297 11.344 14.422 1 96.5 64 SER B O 1
ATOM 1417 N N . LEU B 1 65 ? 6.703 9.234 14.789 1 95.81 65 LEU B N 1
ATOM 1418 C CA . LEU B 1 65 ? 5.309 9.477 14.422 1 95.81 65 LEU B CA 1
ATOM 1419 C C . LEU B 1 65 ? 4.633 10.398 15.43 1 95.81 65 LEU B C 1
ATOM 1421 O O . LEU B 1 65 ? 3.875 11.297 15.047 1 95.81 65 LEU B O 1
ATOM 1425 N N . ASP B 1 66 ? 4.934 10.203 16.703 1 94.44 66 ASP B N 1
ATOM 1426 C CA . ASP B 1 66 ? 4.383 11.07 17.734 1 94.44 66 ASP B CA 1
ATOM 1427 C C . ASP B 1 66 ? 4.816 12.523 17.516 1 94.44 66 ASP B C 1
ATOM 1429 O O . ASP B 1 66 ? 4.02 13.445 17.688 1 94.44 66 ASP B O 1
ATOM 1433 N N . ALA B 1 67 ? 6.062 12.703 17.188 1 95.5 67 ALA B N 1
ATOM 1434 C CA . ALA B 1 67 ? 6.57 14.047 16.906 1 95.5 67 ALA B CA 1
ATOM 1435 C C . ALA B 1 67 ? 5.828 14.68 15.734 1 95.5 67 ALA B C 1
ATOM 1437 O O . ALA B 1 67 ? 5.488 15.867 15.781 1 95.5 67 ALA B O 1
ATOM 1438 N N . HIS B 1 68 ? 5.535 13.898 14.703 1 96.12 68 HIS B N 1
ATOM 1439 C CA . HIS B 1 68 ? 4.742 14.359 13.57 1 96.12 68 HIS B CA 1
ATOM 1440 C C . HIS B 1 68 ? 3.332 14.742 14 1 96.12 68 HIS B C 1
ATOM 1442 O O . HIS B 1 68 ? 2.828 15.805 13.625 1 96.12 68 HIS B O 1
ATOM 1448 N N . HIS B 1 69 ? 2.725 13.914 14.797 1 94.38 69 HIS B N 1
ATOM 1449 C CA . HIS B 1 69 ? 1.363 14.156 15.266 1 94.38 69 HIS B CA 1
ATOM 1450 C C . HIS B 1 69 ? 1.286 15.414 16.125 1 94.38 69 HIS B C 1
ATOM 1452 O O . HIS B 1 69 ? 0.24 16.062 16.172 1 94.38 69 HIS B O 1
ATOM 1458 N N . ALA B 1 70 ? 2.41 15.773 16.703 1 92.44 70 ALA B N 1
ATOM 1459 C CA . ALA B 1 70 ? 2.449 16.953 17.578 1 92.44 70 ALA B CA 1
ATOM 1460 C C . ALA B 1 70 ? 2.82 18.203 16.797 1 92.44 70 ALA B C 1
ATOM 1462 O O . ALA B 1 70 ? 2.773 19.312 17.328 1 92.44 70 ALA B O 1
ATOM 1463 N N . SER B 1 71 ? 3.186 18.062 15.586 1 92.69 71 SER B N 1
ATOM 1464 C CA . SER B 1 71 ? 3.656 19.172 14.773 1 92.69 71 SER B CA 1
ATOM 1465 C C . SER B 1 71 ? 2.49 19.984 14.219 1 92.69 71 SER B C 1
ATOM 1467 O O . SER B 1 71 ? 1.358 19.5 14.172 1 92.69 71 SER B O 1
ATOM 1469 N N . PRO B 1 72 ? 2.713 21.234 13.797 1 91.94 72 PRO B N 1
ATOM 1470 C CA . PRO B 1 72 ? 1.672 22.078 13.203 1 91.94 72 PRO B CA 1
ATOM 1471 C C . PRO B 1 72 ? 1.128 21.5 11.891 1 91.94 72 PRO B C 1
ATOM 1473 O O . PRO B 1 72 ? 0.06 21.922 11.43 1 91.94 72 PRO B O 1
ATOM 1476 N N . MET B 1 73 ? 1.797 20.531 11.359 1 92.94 73 MET B N 1
ATOM 1477 C CA . MET B 1 73 ? 1.396 19.922 10.094 1 92.94 73 MET B CA 1
ATOM 1478 C C . MET B 1 73 ? 0.051 19.219 10.227 1 92.94 73 MET B C 1
ATOM 1480 O O . MET B 1 73 ? -0.729 19.172 9.273 1 92.94 73 MET B O 1
ATOM 1484 N N . MET B 1 74 ? -0.268 18.766 11.367 1 93.62 74 MET B N 1
ATOM 1485 C CA . MET B 1 74 ? -1.498 18.016 11.594 1 93.62 74 MET B CA 1
ATOM 1486 C C . MET B 1 74 ? -2.725 18.891 11.391 1 93.62 74 MET B C 1
ATOM 1488 O O . MET B 1 74 ? -3.76 18.438 10.914 1 93.62 74 MET B O 1
ATOM 1492 N N . GLN B 1 75 ? -2.553 20.156 11.727 1 93 75 GLN B N 1
ATOM 1493 C CA . GLN B 1 75 ? -3.66 21.078 11.477 1 93 75 GLN B CA 1
ATOM 1494 C C . GLN B 1 75 ? -3.875 21.281 9.984 1 93 75 GLN B C 1
ATOM 1496 O O . GLN B 1 75 ? -5.016 21.328 9.516 1 93 75 GLN B O 1
ATOM 1501 N N . GLU B 1 76 ? -2.771 21.469 9.266 1 94.31 76 GLU B N 1
ATOM 1502 C CA . GLU B 1 76 ? -2.873 21.609 7.82 1 94.31 76 GLU B CA 1
ATOM 1503 C C . GLU B 1 76 ? -3.537 20.375 7.195 1 94.31 76 GLU B C 1
ATOM 1505 O O . GLU B 1 76 ? -4.398 20.5 6.324 1 94.31 76 GLU B O 1
ATOM 1510 N N . LEU B 1 77 ? -3.166 19.234 7.625 1 95.81 77 LEU B N 1
ATOM 1511 C CA . LEU B 1 77 ? -3.754 17.984 7.145 1 95.81 77 LEU B CA 1
ATOM 1512 C C . LEU B 1 77 ? -5.242 17.922 7.477 1 95.81 77 LEU B C 1
ATOM 1514 O O . LEU B 1 77 ? -6.059 17.562 6.621 1 95.81 77 LEU B O 1
ATOM 1518 N N . ALA B 1 78 ? -5.57 18.297 8.688 1 94.12 78 ALA B N 1
ATOM 1519 C CA . ALA B 1 78 ? -6.973 18.281 9.109 1 94.12 78 ALA B CA 1
ATOM 1520 C C . ALA B 1 78 ? -7.809 19.219 8.25 1 94.12 78 ALA B C 1
ATOM 1522 O O . ALA B 1 78 ? -8.914 18.875 7.828 1 94.12 78 ALA B O 1
ATOM 1523 N N . ASP B 1 79 ? -7.285 20.375 8.023 1 95.94 79 ASP B N 1
ATOM 1524 C CA . ASP B 1 79 ? -7.992 21.344 7.199 1 95.94 79 ASP B CA 1
ATOM 1525 C C . ASP B 1 79 ? -8.242 20.812 5.793 1 95.94 79 ASP B C 1
ATOM 1527 O O . ASP B 1 79 ? -9.336 20.969 5.246 1 95.94 79 ASP B O 1
ATOM 1531 N N . LEU B 1 80 ? -7.227 20.219 5.203 1 96.88 80 LEU B N 1
ATOM 1532 C CA . LEU B 1 80 ? -7.359 19.688 3.854 1 96.88 80 LEU B CA 1
ATOM 1533 C C . LEU B 1 80 ? -8.328 18.5 3.828 1 96.88 80 LEU B C 1
ATOM 1535 O O . LEU B 1 80 ? -9.133 18.375 2.902 1 96.88 80 LEU B O 1
ATOM 1539 N N . ARG B 1 81 ? -8.219 17.641 4.805 1 96.81 81 ARG B N 1
ATOM 1540 C CA . ARG B 1 81 ? -9.156 16.531 4.883 1 96.81 81 ARG B CA 1
ATOM 1541 C C . ARG B 1 81 ? -10.594 17.031 5 1 96.81 81 ARG B C 1
ATOM 1543 O O . ARG B 1 81 ? -11.508 16.469 4.383 1 96.81 81 ARG B O 1
ATOM 1550 N N . ASN B 1 82 ? -10.789 18.109 5.773 1 96.81 82 ASN B N 1
ATOM 1551 C CA . ASN B 1 82 ? -12.109 18.719 5.914 1 96.81 82 ASN B CA 1
ATOM 1552 C C . ASN B 1 82 ? -12.586 19.344 4.609 1 96.81 82 ASN B C 1
ATOM 1554 O O . ASN B 1 82 ? -13.742 19.188 4.219 1 96.81 82 ASN B O 1
ATOM 1558 N N . LYS B 1 83 ? -11.742 20.109 4.016 1 98.06 83 LYS B N 1
ATOM 1559 C CA . LYS B 1 83 ? -12.039 20.75 2.732 1 98.06 83 LYS B CA 1
ATOM 1560 C C . LYS B 1 83 ? -12.594 19.734 1.737 1 98.06 83 LYS B C 1
ATOM 1562 O O . LYS B 1 83 ? -13.547 20.031 1.01 1 98.06 83 LYS B O 1
ATOM 1567 N N . TYR B 1 84 ? -12.078 18.516 1.722 1 98.31 84 TYR B N 1
ATOM 1568 C CA . TYR B 1 84 ? -12.453 17.516 0.728 1 98.31 84 TYR B CA 1
ATOM 1569 C C . TYR B 1 84 ? -13.438 16.5 1.313 1 98.31 84 TYR B C 1
ATOM 1571 O O . TYR B 1 84 ? -13.836 15.547 0.639 1 98.31 84 TYR B O 1
ATOM 1579 N N . ASP B 1 85 ? -13.805 16.625 2.605 1 97.94 85 ASP B N 1
ATOM 1580 C CA . ASP B 1 85 ? -14.773 15.797 3.311 1 97.94 85 ASP B CA 1
ATOM 1581 C C . ASP B 1 85 ? -14.414 14.32 3.207 1 97.94 85 ASP B C 1
ATOM 1583 O O . ASP B 1 85 ? -15.234 13.508 2.771 1 97.94 85 ASP B O 1
ATOM 1587 N N . LEU B 1 86 ? -13.266 13.977 3.705 1 98 86 LEU B N 1
ATOM 1588 C CA . LEU B 1 86 ? -12.75 12.617 3.539 1 98 86 LEU B CA 1
ATOM 1589 C C . LEU B 1 86 ? -12.969 11.797 4.801 1 98 86 LEU B C 1
ATOM 1591 O O . LEU B 1 86 ? -12.852 12.312 5.914 1 98 86 LEU B O 1
ATOM 1595 N N . HIS B 1 87 ? -13.258 10.57 4.617 1 96.88 87 HIS B N 1
ATOM 1596 C CA . HIS B 1 87 ? -13.188 9.547 5.656 1 96.88 87 HIS B CA 1
ATOM 1597 C C . HIS B 1 87 ? -11.875 8.773 5.582 1 96.88 87 HIS B C 1
ATOM 1599 O O . HIS B 1 87 ? -11.266 8.68 4.516 1 96.88 87 HIS B O 1
ATOM 1605 N N . MET B 1 88 ? -11.508 8.234 6.746 1 96.31 88 MET B N 1
ATOM 1606 C CA . MET B 1 88 ? -10.203 7.582 6.781 1 96.31 88 MET B CA 1
ATOM 1607 C C . MET B 1 88 ? -10.289 6.227 7.48 1 96.31 88 MET B C 1
ATOM 1609 O O . MET B 1 88 ? -10.961 6.094 8.5 1 96.31 88 MET B O 1
ATOM 1613 N N . ARG B 1 89 ? -9.672 5.25 6.965 1 95.25 89 ARG B N 1
ATOM 1614 C CA . ARG B 1 89 ? -9.406 3.955 7.582 1 95.25 89 ARG B CA 1
ATOM 1615 C C . ARG B 1 89 ? -7.906 3.697 7.68 1 95.25 89 ARG B C 1
ATOM 1617 O O . ARG B 1 89 ? -7.156 4.012 6.754 1 95.25 89 ARG B O 1
ATOM 1624 N N . VAL B 1 90 ? -7.527 3.025 8.805 1 95.88 90 VAL B N 1
ATOM 1625 C CA . VAL B 1 90 ? -6.098 2.924 9.078 1 95.88 90 VAL B CA 1
ATOM 1626 C C . VAL B 1 90 ? -5.719 1.464 9.312 1 95.88 90 VAL B C 1
ATOM 1628 O O . 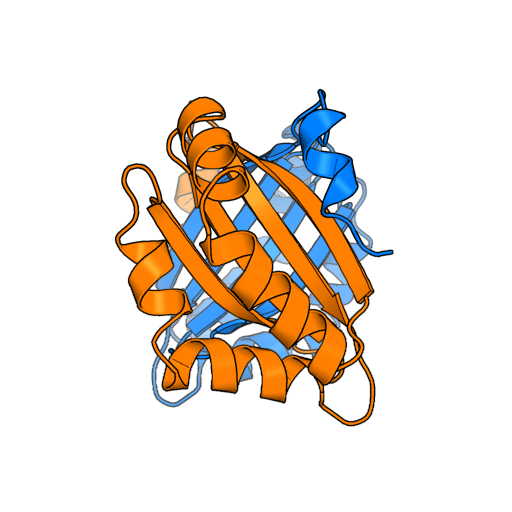VAL B 1 90 ? -6.434 0.734 10.008 1 95.88 90 VAL B O 1
ATOM 1631 N N . GLU B 1 91 ? -4.625 1.036 8.727 1 95.75 91 GLU B N 1
ATOM 1632 C CA . GLU B 1 91 ? -3.938 -0.216 9.031 1 95.75 91 GLU B CA 1
ATOM 1633 C C . GLU B 1 91 ? -2.482 0.032 9.414 1 95.75 91 GLU B C 1
ATOM 1635 O O . GLU B 1 91 ? -1.782 0.798 8.742 1 95.75 91 GLU B O 1
ATOM 1640 N N . ARG B 1 92 ? -2.062 -0.602 10.469 1 95.69 92 ARG B N 1
ATOM 1641 C CA . ARG B 1 92 ? -0.72 -0.36 10.984 1 95.69 92 ARG B CA 1
ATOM 1642 C C . ARG B 1 92 ? 0.117 -1.635 10.953 1 95.69 92 ARG B C 1
ATOM 1644 O O . ARG B 1 92 ? -0.375 -2.715 11.289 1 95.69 92 ARG B O 1
ATOM 1651 N N . TYR B 1 93 ? 1.362 -1.411 10.594 1 96.38 93 TYR B N 1
ATOM 1652 C CA . TYR B 1 93 ? 2.277 -2.533 10.414 1 96.38 93 TYR B CA 1
ATOM 1653 C C . TYR B 1 93 ? 3.635 -2.232 11.039 1 96.38 93 TYR B C 1
ATOM 1655 O O . TYR B 1 93 ? 4.012 -1.067 11.188 1 96.38 93 TYR B O 1
ATOM 1663 N N . ILE B 1 94 ? 4.309 -3.287 11.352 1 94.19 94 ILE B N 1
ATOM 1664 C CA . ILE B 1 94 ? 5.73 -3.217 11.672 1 94.19 94 ILE B CA 1
ATOM 1665 C C . ILE B 1 94 ? 6.531 -3.984 10.617 1 94.19 94 ILE B C 1
ATOM 1667 O O . ILE B 1 94 ? 6.113 -5.059 10.172 1 94.19 94 ILE B O 1
ATOM 1671 N N . SER B 1 95 ? 7.625 -3.385 10.219 1 93.12 95 SER B N 1
ATOM 1672 C CA . SER B 1 95 ? 8.453 -4.086 9.25 1 93.12 95 SER B CA 1
ATOM 1673 C C . SER B 1 95 ? 8.867 -5.465 9.766 1 93.12 95 SER B C 1
ATOM 1675 O O . SER B 1 95 ? 9.164 -5.625 10.945 1 93.12 95 SER B O 1
ATOM 1677 N N . ASP B 1 96 ? 8.844 -6.426 8.883 1 89 96 ASP B N 1
ATOM 1678 C CA . ASP B 1 96 ? 9.32 -7.758 9.258 1 89 96 ASP B CA 1
ATOM 1679 C C . ASP B 1 96 ? 10.844 -7.805 9.297 1 89 96 ASP B C 1
ATOM 1681 O O . ASP B 1 96 ? 11.5 -7.863 8.258 1 89 96 ASP B O 1
ATOM 1685 N N . LYS B 1 97 ? 11.398 -7.773 10.484 1 78.56 97 LYS B N 1
ATOM 1686 C CA . LYS B 1 97 ? 12.844 -7.754 10.688 1 78.56 97 LYS B CA 1
ATOM 1687 C C . LYS B 1 97 ? 13.516 -8.945 10.008 1 78.56 97 LYS B C 1
ATOM 1689 O O . LYS B 1 97 ? 14.688 -8.875 9.625 1 78.56 97 LYS B O 1
ATOM 1694 N N . ASN B 1 98 ? 12.742 -10.023 9.922 1 80.06 98 ASN B N 1
ATOM 1695 C CA . ASN B 1 98 ? 13.32 -11.227 9.32 1 80.06 98 ASN B CA 1
ATOM 1696 C C . ASN B 1 98 ? 13.367 -11.117 7.801 1 80.06 98 ASN B C 1
ATOM 1698 O O . ASN B 1 98 ? 14.047 -11.906 7.141 1 80.06 98 ASN B O 1
ATOM 1702 N N . GLY B 1 99 ? 12.703 -10.125 7.281 1 79.56 99 GLY B N 1
ATOM 1703 C CA . GLY B 1 99 ? 12.695 -9.938 5.836 1 79.56 99 GLY B CA 1
ATOM 1704 C C . GLY B 1 99 ? 12.008 -11.07 5.098 1 79.56 99 GLY B C 1
ATOM 1705 O O . GLY B 1 99 ? 11.125 -11.734 5.645 1 79.56 99 GLY B O 1
ATOM 1706 N N . VAL B 1 100 ? 12.297 -11.125 3.795 1 78.56 100 VAL B N 1
ATOM 1707 C CA . VAL B 1 100 ? 11.75 -12.172 2.936 1 78.56 100 VAL B CA 1
ATOM 1708 C C . VAL B 1 100 ? 12.516 -13.477 3.152 1 78.56 100 VAL B C 1
ATOM 1710 O O . VAL B 1 100 ? 13.734 -13.523 2.961 1 78.56 100 VAL B O 1
ATOM 1713 N N . PRO B 1 101 ? 11.828 -14.461 3.582 1 80.06 101 PRO B N 1
ATOM 1714 C CA . PRO B 1 101 ? 12.531 -15.734 3.758 1 80.06 101 PRO B CA 1
ATOM 1715 C C . PRO B 1 101 ? 13.172 -16.234 2.469 1 80.06 101 PRO B C 1
ATOM 1717 O O . PRO B 1 101 ? 12.695 -15.93 1.374 1 80.06 101 PRO B O 1
ATOM 1720 N N . SER B 1 102 ? 14.266 -17.016 2.693 1 80.94 102 SER B N 1
ATOM 1721 C CA . SER B 1 102 ? 14.992 -17.562 1.552 1 80.94 102 SER B CA 1
ATOM 1722 C C . SER B 1 102 ? 14.062 -18.359 0.632 1 80.94 102 SER B C 1
ATOM 1724 O O . SER B 1 102 ? 14.211 -18.312 -0.591 1 80.94 102 SER B O 1
ATOM 1726 N N . SER B 1 103 ? 13.117 -18.969 1.146 1 79.25 103 SER B N 1
ATOM 1727 C CA . SER B 1 103 ? 12.18 -19.781 0.373 1 79.25 103 SER B CA 1
ATOM 1728 C C . SER B 1 103 ? 11.328 -18.906 -0.546 1 79.25 103 SER B C 1
ATOM 1730 O O . SER B 1 103 ? 10.836 -19.391 -1.574 1 79.25 103 SER B O 1
ATOM 1732 N N . ASP B 1 104 ? 11.234 -17.641 -0.143 1 78.38 104 ASP B N 1
ATOM 1733 C CA . ASP B 1 104 ? 10.383 -16.75 -0.916 1 78.38 104 ASP B CA 1
ATOM 1734 C C . ASP B 1 104 ? 11.203 -15.945 -1.928 1 78.38 104 ASP B C 1
ATOM 1736 O O . ASP B 1 104 ? 10.648 -15.383 -2.877 1 78.38 104 ASP B O 1
ATOM 1740 N N . LYS B 1 105 ? 12.484 -15.914 -1.797 1 81.19 105 LYS B N 1
ATOM 1741 C CA . LYS B 1 105 ? 13.336 -15.07 -2.625 1 81.19 105 LYS B CA 1
ATOM 1742 C C . LYS B 1 105 ? 13.367 -15.562 -4.07 1 81.19 105 LYS B C 1
ATOM 1744 O O . LYS B 1 105 ? 13.57 -14.773 -4.996 1 81.19 105 LYS B O 1
ATOM 1749 N N . LYS 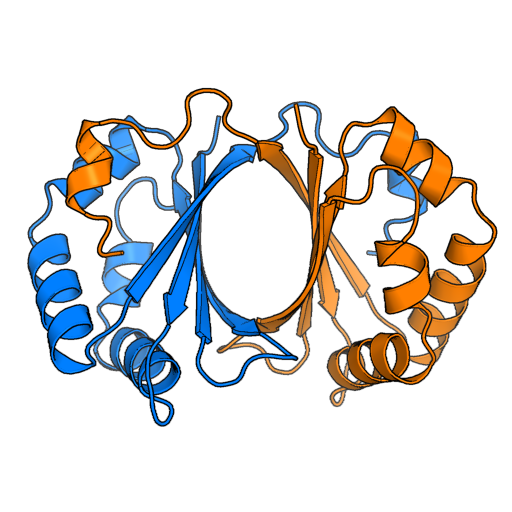B 1 106 ? 13.117 -16.797 -4.18 1 78.75 106 LYS B N 1
ATOM 1750 C CA . LYS B 1 106 ? 13.148 -17.391 -5.512 1 78.75 106 LYS B CA 1
ATOM 1751 C C . LYS B 1 106 ? 12.055 -16.812 -6.402 1 78.75 106 LYS B C 1
ATOM 1753 O O . LYS B 1 106 ? 12.109 -16.938 -7.629 1 78.75 106 LYS B O 1
ATOM 1758 N N . PHE B 1 107 ? 11.141 -16.203 -5.773 1 79 107 PHE B N 1
ATOM 1759 C CA . PHE B 1 107 ? 10.016 -15.688 -6.551 1 79 107 PHE B CA 1
ATOM 1760 C C . PHE B 1 107 ? 10.211 -14.211 -6.871 1 79 107 PHE B C 1
ATOM 1762 O O . PHE B 1 107 ? 9.391 -13.609 -7.559 1 79 107 PHE B O 1
ATOM 1769 N N . ILE B 1 108 ? 11.305 -13.641 -6.332 1 73.19 108 ILE B N 1
ATOM 1770 C CA . ILE B 1 108 ? 11.578 -12.219 -6.547 1 73.19 108 ILE B CA 1
ATOM 1771 C C . ILE B 1 108 ? 12.398 -12.039 -7.816 1 73.19 108 ILE B C 1
ATOM 1773 O O . ILE B 1 108 ? 13.492 -12.594 -7.941 1 73.19 108 ILE B O 1
ATOM 1777 N N . ARG B 1 109 ? 11.789 -11.484 -8.797 1 71.62 109 ARG B N 1
ATOM 1778 C CA . ARG B 1 109 ? 12.5 -11.094 -10.008 1 71.62 109 ARG B CA 1
ATOM 1779 C C . ARG B 1 109 ? 12.945 -9.641 -9.945 1 71.62 109 ARG B C 1
ATOM 1781 O O . ARG B 1 109 ? 12.164 -8.734 -10.227 1 71.62 109 ARG B O 1
ATOM 1788 N N . LYS B 1 110 ? 14.07 -9.461 -9.617 1 70 110 LYS B N 1
ATOM 1789 C CA . LYS B 1 110 ? 14.578 -8.094 -9.5 1 70 110 LYS B CA 1
ATOM 1790 C C . LYS B 1 110 ? 14.812 -7.477 -10.875 1 70 110 LYS B C 1
ATOM 1792 O O . LYS B 1 110 ? 15.117 -8.18 -11.836 1 70 110 LYS B O 1
#

Secondary structure (DSSP, 8-state):
--EEEEEEEE-STTHHHHHHHHHHHTTHHHHHHTSTTEEEEEEEEETT-TTEEEEEEEESSHHHHHHHHHSTHHHHHHHHHHHTT-EEEEEEEEE-TT-S-HHHHTT---/--EEEEEEEE-STTHHHHHHHHHHHTTHHHHHHTSTTEEEEEEEEETT-TTEEEEEEEESSHHHHHHHHTSTHHHHHHHHHHHTT-EEEEEEEEE-TT-S-HHHHTT---

Foldseek 3Di:
DKKKKKKKKFAPPQLQVVLVVCCVVVCLQVVVCPQPFWDDWDKDADPVDSRIIITITMGNDPVSVVVVCPDPSVVVSVVSCVVSVIDMDMDMDDDDPVPDDPVRCVVDDD/DKKKKKKKKFAPPQLQVVLVVCCVVVCLQVVVCPQPFWDDWDKDADPVDSRIIITITMGNDPVSVVVVCVDPSVVVSVVSCVVSVIDIDMDMDDDDPVPDDPVRCVVDDD

Nearest PDB structures (foldseek):
  3e8o-assembly1_B  TM=8.472E-01  e=7.413E-08  Deinococcus radiodurans
  1x7v-assembly3_C  TM=8.322E-01  e=1.884E-06  Pseudomonas aeruginosa
  3f44-assembly1_A  TM=7.844E-01  e=1.400E-05  Lactobacillus acidophilus NCFM
  3kkf-assembly1_A  TM=7.145E-01  e=1.594E-05  Bacteroides thetaiotaomicron
  3mcs-assembly1_A  TM=8.131E-01  e=2.262E-04  Fusobacterium nucleatum subsp. nucleatum ATCC 25586

Radius of gyration: 17.63 Å; Cα contacts (8 Å, |Δi|>4): 412; chains: 2; bounding box: 32×47×43 Å

pLDDT: mean 94.35, std 6.94, range [69.56, 98.88]